Protein AF-0000000074148536 (afdb_homodimer)

Foldseek 3Di:
DQDADPVLLVVLLVQLVVLLVLLLVLLPDDLVVCVVDVVSLVSNLVSLLSNLVSLQVLLQRSCVRRVFDHAPDSLSSLVSCVVVPLDDPVLSVVSSVSVVVNCCSVPPPDPDDSSVSSVCSNPPSVSSVVSSVSSCVSVVD/DQDADPVLLVVLLVQLVVLLVLLLVLLPDDPVVCVVDVVSLVSNLVSLLSNLVSLQVLLQRSCVRRVFDHAPDSLSSLVSCVVVPLDDPVLSVLSSVSVVVNCPSVPPPDPDDSSVSSVCSNPPSVSSVVSSVSSCVSVVD

Secondary structure (DSSP, 8-state):
-----HHHHHHHHHHHHHHHHHHHHHHTS-HHHHHH-HHHHHHHHHHHHHHHHHHHHHHHHHHHHTTPPPPSSHHHHHHHHHHTTSS-HHHHHHHHHHHHHHHHHHSTTS---HHHHHHHHHHHHHHHHHHHHHHHHHHT-/-----HHHHHHHHHHHHHHHHHHHHHHTS-HHHHHH-HHHHHHHHHHHHHHHHHHHHHHHHHHHHTTPPPPSSHHHHHHHHHHTTSS-HHHHHHHHHHHHHHHHHHSTTS---HHHHHHHHHHHHHHHHHHHHHHHHHHT-

Radius of gyration: 19.47 Å; Cα contacts (8 Å, |Δi|>4): 324; chains: 2; bounding box: 46×58×39 Å

Solvent-accessible surface area (backbone atoms only — not comparable to full-atom values): 15059 Å² total; per-residue (Å²): 130,79,40,67,60,64,69,62,46,51,51,33,48,50,49,22,48,51,22,47,51,52,41,51,58,54,45,71,46,53,66,69,63,39,72,72,30,64,36,50,48,30,22,44,54,34,27,50,40,37,27,53,48,29,51,49,51,50,49,45,46,39,36,62,56,59,72,46,77,80,56,87,47,77,55,36,41,49,46,53,39,32,75,70,66,74,38,55,70,70,58,38,54,52,50,40,49,50,48,52,48,40,47,39,74,62,40,64,92,41,83,75,51,66,69,56,50,48,51,45,42,62,64,42,50,62,55,54,52,50,46,53,51,49,51,32,57,68,64,67,102,131,81,40,68,60,64,68,62,46,51,51,33,48,48,51,22,49,52,22,46,50,51,40,51,59,55,43,71,47,54,68,69,63,39,73,71,31,66,33,52,47,31,22,44,54,33,27,50,40,36,26,52,48,27,50,51,52,48,49,44,47,39,34,63,55,57,71,46,76,81,57,87,46,76,56,37,40,50,46,53,38,33,78,71,66,74,39,54,70,70,59,40,54,52,50,39,51,49,48,53,49,41,47,41,73,60,40,61,91,44,81,76,51,66,68,58,50,50,52,44,44,62,66,42,49,62,55,55,53,50,46,54,51,48,51,34,57,69,65,68,103

Sequence (282 aa):
MLQFNREKISKLLYEMRRAVSRLDSLSNVEKEEFLKDPDKVDSAKYNFIIAIESAIDICNHIISQNGLRPPKDYSDTFRVLFENGFLEKEFFENLVNMVKFRNRLVHIYWEIDNEFLYSILKNNVKDLKALINKIIEILELMLQFNREKISKLLYEMRRAVSRLDSLSNVEKEEFLKDPDKVDSAKYNFIIAIESAIDICNHIISQNGLRPPKDYSDTFRVLFENGFLEKEFFENLVNMVKFRNRLVHIYWEIDNEFLYSILKNNVKDLKALINKIIEILEL

Nearest PDB structures (foldseek):
  7aer-assembly1_B  TM=9.262E-01  e=4.389E-07  Shewanella oneidensis MR-1
  7bxo-assembly1_F  TM=8.863E-01  e=1.432E-06  Shewanella oneidensis MR-1
  7ae9-assembly2_D  TM=8.919E-01  e=8.976E-05  Aphanizomenon flos-aquae 2012/KM1/D3
  7ae8-assembly2_D  TM=8.716E-01  e=7.743E-05  Aphanizomenon flos-aquae 2012/KM1/D3
  7ae2-assembly1_A-2  TM=8.835E-01  e=1.041E-04  Aphanizomenon flos-aquae 2012/KM1/D3

pLDDT: mean 93.29, std 6.71, range [56.69, 98.38]

Structure (mmCIF, N/CA/C/O backbone):
data_AF-0000000074148536-model_v1
#
loop_
_entity.id
_entity.type
_entity.pdbx_description
1 polymer 'DUF86 domain-containing protein'
#
loop_
_atom_site.group_PDB
_atom_site.id
_atom_site.type_symbol
_atom_site.label_atom_id
_atom_site.label_alt_id
_atom_site.label_comp_id
_atom_site.label_asym_id
_atom_site.label_entity_id
_atom_site.label_seq_id
_atom_site.pdbx_PDB_ins_code
_atom_site.Cartn_x
_atom_site.Cartn_y
_atom_site.Cartn_z
_atom_site.occupancy
_atom_site.B_iso_or_equiv
_atom_site.auth_seq_id
_atom_site.auth_comp_id
_atom_site.auth_asym_id
_atom_site.auth_atom_id
_atom_site.pdbx_PDB_model_num
ATOM 1 N N . MET A 1 1 ? 10.555 31.234 0.202 1 76.94 1 MET A N 1
ATOM 2 C CA . MET A 1 1 ? 9.383 30.406 -0.046 1 76.94 1 MET A CA 1
ATOM 3 C C . MET A 1 1 ? 9.781 29.047 -0.608 1 76.94 1 MET A C 1
ATOM 5 O O . MET A 1 1 ? 10.672 28.953 -1.459 1 76.94 1 MET A O 1
ATOM 9 N N . LEU A 1 2 ? 9.164 27.953 0.013 1 86 2 LEU A N 1
ATOM 10 C CA . LEU A 1 2 ? 9.555 26.625 -0.441 1 86 2 LEU A CA 1
ATOM 11 C C . LEU A 1 2 ? 9.164 26.406 -1.899 1 86 2 LEU A C 1
ATOM 13 O O . LEU A 1 2 ? 8.117 26.875 -2.342 1 86 2 LEU A O 1
ATOM 17 N N . GLN A 1 3 ? 10.07 25.875 -2.58 1 91.69 3 GLN A N 1
ATOM 18 C CA . GLN A 1 3 ? 9.812 25.562 -3.98 1 91.69 3 GLN A CA 1
ATOM 19 C C . GLN A 1 3 ? 9.125 24.203 -4.117 1 91.69 3 GLN A C 1
ATOM 21 O O . GLN A 1 3 ? 9.453 23.25 -3.393 1 91.69 3 GLN A O 1
ATOM 26 N N . PHE A 1 4 ? 8.094 24.219 -5.004 1 93.75 4 PHE A N 1
ATOM 27 C CA . PHE A 1 4 ? 7.426 22.953 -5.297 1 93.75 4 PHE A CA 1
ATOM 28 C C . PHE A 1 4 ? 6.637 23.047 -6.594 1 93.75 4 PHE A C 1
ATOM 30 O O . PHE A 1 4 ? 6.328 24.141 -7.059 1 93.75 4 PHE A O 1
ATOM 37 N N . ASN A 1 5 ? 6.438 21.969 -7.184 1 94.94 5 ASN A N 1
ATOM 38 C CA . ASN A 1 5 ? 5.547 21.875 -8.336 1 94.94 5 ASN A CA 1
ATOM 39 C C . ASN A 1 5 ? 4.082 21.906 -7.914 1 94.94 5 ASN A C 1
ATOM 41 O O . ASN A 1 5 ? 3.584 20.969 -7.301 1 94.94 5 ASN A O 1
ATOM 45 N N . ARG A 1 6 ? 3.41 22.922 -8.227 1 93.5 6 ARG A N 1
ATOM 46 C CA . ARG A 1 6 ? 2.055 23.156 -7.746 1 93.5 6 ARG A CA 1
ATOM 47 C C . ARG A 1 6 ? 1.104 22.062 -8.203 1 93.5 6 ARG A C 1
ATOM 49 O O . ARG A 1 6 ? 0.235 21.625 -7.449 1 93.5 6 ARG A O 1
ATOM 56 N N . GLU A 1 7 ? 1.241 21.672 -9.406 1 92.06 7 GLU A N 1
ATOM 57 C CA . GLU A 1 7 ? 0.368 20.641 -9.945 1 92.06 7 GLU A CA 1
ATOM 58 C C . GLU A 1 7 ? 0.563 19.312 -9.211 1 92.06 7 GLU A C 1
ATOM 60 O O . GLU A 1 7 ? -0.411 18.656 -8.859 1 92.06 7 GLU A O 1
ATOM 65 N N . LYS A 1 8 ? 1.765 18.938 -9.016 1 91.81 8 LYS A N 1
ATOM 66 C CA . LYS A 1 8 ? 2.08 17.703 -8.32 1 91.81 8 LYS A CA 1
ATOM 67 C C . LYS A 1 8 ? 1.559 17.719 -6.883 1 91.81 8 LYS A C 1
ATOM 69 O O . LYS A 1 8 ? 0.906 16.781 -6.438 1 91.81 8 LYS A O 1
ATOM 74 N N . ILE A 1 9 ? 1.787 18.828 -6.242 1 93.44 9 ILE A N 1
ATOM 75 C CA . ILE A 1 9 ? 1.371 18.953 -4.852 1 93.44 9 ILE A CA 1
ATOM 76 C C . ILE A 1 9 ? -0.153 18.938 -4.766 1 93.44 9 ILE A C 1
ATOM 78 O O . ILE A 1 9 ? -0.721 18.312 -3.865 1 93.44 9 ILE A O 1
ATOM 82 N N . SER A 1 10 ? -0.781 19.641 -5.637 1 92.62 10 SER A N 1
ATOM 83 C CA . SER A 1 10 ? -2.24 19.688 -5.633 1 92.62 10 SER A CA 1
ATOM 84 C C . SER A 1 10 ? -2.84 18.297 -5.781 1 92.62 10 SER A C 1
ATOM 86 O O . SER A 1 10 ? -3.805 17.953 -5.094 1 92.62 10 SER A O 1
ATOM 88 N N . LYS A 1 11 ? -2.264 17.562 -6.637 1 91.5 11 LYS A N 1
ATOM 89 C CA . LYS A 1 11 ? -2.752 16.203 -6.859 1 91.5 11 LYS A CA 1
ATOM 90 C C . LYS A 1 11 ? -2.555 15.344 -5.617 1 91.5 11 LYS A C 1
ATOM 92 O O . LYS A 1 11 ? -3.465 14.617 -5.207 1 91.5 11 LYS A O 1
ATOM 97 N N . LEU A 1 12 ? -1.381 15.461 -5.051 1 93 12 LEU A N 1
ATOM 98 C CA . LEU A 1 12 ? -1.076 14.672 -3.863 1 93 12 LEU A CA 1
ATOM 99 C C . LEU A 1 12 ? -1.957 15.094 -2.691 1 93 12 LEU A C 1
ATOM 101 O O . LEU A 1 12 ? -2.439 14.242 -1.938 1 93 12 LEU A O 1
ATOM 105 N N . LEU A 1 13 ? -2.184 16.344 -2.59 1 93.69 13 LEU A N 1
ATOM 106 C CA . LEU A 1 13 ? -3.039 16.859 -1.521 1 93.69 13 LEU A CA 1
ATOM 107 C C . LEU A 1 13 ? -4.48 16.391 -1.714 1 93.69 13 LEU A C 1
ATOM 109 O O . LEU A 1 13 ? -5.168 16.078 -0.741 1 93.69 13 LEU A O 1
ATOM 113 N N . TYR A 1 14 ? -4.887 16.438 -2.918 1 92.62 14 TYR A N 1
ATOM 114 C CA . TYR A 1 14 ? -6.238 15.977 -3.217 1 92.62 14 TYR A CA 1
ATOM 115 C C . TYR A 1 14 ? -6.414 14.523 -2.791 1 92.62 14 TYR A C 1
ATOM 117 O O . TYR A 1 14 ? -7.395 14.18 -2.123 1 92.62 14 TYR A O 1
ATOM 125 N N . GLU A 1 15 ? -5.504 13.68 -3.152 1 92.88 15 GLU A N 1
ATOM 126 C CA . GLU A 1 15 ? -5.566 12.266 -2.793 1 92.88 15 GLU A CA 1
ATOM 127 C C . GLU A 1 15 ? -5.539 12.086 -1.278 1 92.88 15 GLU A C 1
ATOM 129 O O . GLU A 1 15 ? -6.266 11.25 -0.736 1 92.88 15 GLU A O 1
ATOM 134 N N . MET A 1 16 ? -4.715 12.82 -0.655 1 94.62 16 MET A N 1
ATOM 135 C CA . MET A 1 16 ? -4.605 12.734 0.799 1 94.62 16 MET A CA 1
ATOM 136 C C . MET A 1 16 ? -5.922 13.125 1.464 1 94.62 16 MET A C 1
ATOM 138 O O . MET A 1 16 ? -6.406 12.414 2.352 1 94.62 16 MET A O 1
ATOM 142 N N . ARG A 1 17 ? -6.461 14.195 0.97 1 94.69 17 ARG A N 1
ATOM 143 C CA . ARG A 1 17 ? -7.715 14.68 1.538 1 94.69 17 ARG A CA 1
ATOM 144 C C . ARG A 1 17 ? -8.844 13.68 1.319 1 94.69 17 ARG A C 1
ATOM 146 O O . ARG A 1 17 ? -9.664 13.453 2.211 1 94.69 17 ARG A O 1
ATOM 153 N N . ARG A 1 18 ? -8.859 13.18 0.159 1 94 18 ARG A N 1
ATOM 154 C CA . ARG A 1 18 ? -9.875 12.18 -0.144 1 94 18 ARG A CA 1
ATOM 155 C C . ARG A 1 18 ? -9.766 10.984 0.803 1 94 18 ARG A C 1
ATOM 157 O O . ARG A 1 18 ? -10.773 10.523 1.348 1 94 18 ARG A O 1
ATOM 164 N N . ALA A 1 19 ? -8.57 10.477 0.987 1 95.81 19 ALA A N 1
ATOM 165 C CA . ALA A 1 19 ? -8.336 9.344 1.877 1 95.81 19 ALA A CA 1
ATOM 166 C C . ALA A 1 19 ? -8.742 9.68 3.311 1 95.81 19 ALA A C 1
ATOM 168 O O . ALA A 1 19 ? -9.414 8.891 3.977 1 95.81 19 ALA A O 1
ATOM 169 N N . VAL A 1 20 ? -8.359 10.828 3.742 1 97.12 20 VAL A N 1
ATOM 170 C CA . VAL A 1 20 ? -8.656 11.25 5.109 1 97.12 20 VAL A CA 1
ATOM 171 C C . VAL A 1 20 ? -10.164 11.414 5.285 1 97.12 20 VAL A C 1
ATOM 173 O O . VAL A 1 20 ? -10.711 11.062 6.328 1 97.12 20 VAL A O 1
ATOM 176 N N . SER A 1 21 ? -10.766 11.977 4.281 1 97.12 21 SER A N 1
ATOM 177 C CA . SER A 1 21 ? -12.219 12.141 4.336 1 97.12 21 SER A CA 1
ATOM 178 C C . SER A 1 21 ? -12.914 10.789 4.477 1 97.12 21 SER A C 1
ATOM 180 O O . SER A 1 21 ? -13.867 10.656 5.25 1 97.12 21 SER A O 1
ATOM 182 N N . ARG A 1 22 ? -12.461 9.844 3.74 1 96.88 22 ARG A N 1
ATOM 183 C CA . ARG A 1 22 ? -13.023 8.508 3.852 1 96.88 22 ARG A CA 1
ATOM 184 C C . ARG A 1 22 ? -12.805 7.934 5.246 1 96.88 22 ARG A C 1
ATOM 186 O O . ARG A 1 22 ? -13.711 7.344 5.832 1 96.88 22 ARG A O 1
ATOM 193 N N . LEU A 1 23 ? -11.633 8.07 5.738 1 98.31 23 LEU A N 1
ATOM 194 C CA . LEU A 1 23 ? -11.32 7.594 7.082 1 98.31 23 LEU A CA 1
ATOM 195 C C . LEU A 1 23 ? -12.211 8.266 8.117 1 98.31 23 LEU A C 1
ATOM 197 O O . LEU A 1 23 ? -12.68 7.613 9.055 1 98.31 23 LEU A O 1
ATOM 201 N N . ASP A 1 24 ? -12.367 9.539 7.898 1 97.75 24 ASP A N 1
ATOM 202 C CA . ASP A 1 24 ? -13.242 10.289 8.797 1 97.75 24 ASP A CA 1
ATOM 203 C C . ASP A 1 24 ? -14.656 9.719 8.789 1 97.75 24 ASP A C 1
ATOM 205 O O . ASP A 1 24 ? -15.266 9.539 9.844 1 97.75 24 ASP A O 1
ATOM 209 N N . SER A 1 25 ? -15.156 9.43 7.648 1 97.75 25 SER A N 1
ATOM 210 C CA . SER A 1 25 ? -16.484 8.82 7.516 1 97.75 25 SER A CA 1
ATOM 211 C C . SER A 1 25 ? -16.547 7.473 8.227 1 97.75 25 SER A C 1
ATOM 213 O O . SER A 1 25 ? -17.516 7.184 8.93 1 97.75 25 SER A O 1
ATOM 215 N N . LEU A 1 26 ? -15.555 6.703 8.055 1 98.06 26 LEU A N 1
ATOM 216 C CA . LEU A 1 26 ? -15.516 5.375 8.656 1 98.06 26 LEU A CA 1
ATOM 217 C C . LEU A 1 26 ? -15.406 5.465 10.172 1 98.06 26 LEU A C 1
ATOM 219 O O . LEU A 1 26 ? -15.898 4.586 10.883 1 98.06 26 LEU A O 1
ATOM 223 N N . SER A 1 27 ? -14.711 6.492 10.633 1 97.44 27 SER A N 1
ATOM 224 C CA . SER A 1 27 ? -14.531 6.66 12.07 1 97.44 27 SER A CA 1
ATOM 225 C C . SER A 1 27 ? -15.867 6.906 12.766 1 97.44 27 SER A C 1
ATOM 227 O O . SER A 1 27 ? -15.969 6.77 13.984 1 97.44 27 SER A O 1
ATOM 229 N N . ASN A 1 28 ? -16.875 7.273 12.039 1 96.94 28 ASN A N 1
ATOM 230 C CA . ASN A 1 28 ? -18.188 7.543 12.594 1 96.94 28 ASN A CA 1
ATOM 231 C C . ASN A 1 28 ? -19.062 6.289 12.609 1 96.94 28 ASN A C 1
ATOM 233 O O . ASN A 1 28 ? -20.172 6.309 13.125 1 96.94 28 ASN A O 1
ATOM 237 N N . VAL A 1 29 ? -18.562 5.23 12.078 1 97.19 29 VAL A N 1
ATOM 238 C CA . VAL A 1 29 ? -19.266 3.955 12.094 1 97.19 29 VAL A CA 1
ATOM 239 C C . VAL A 1 29 ? -19.094 3.283 13.453 1 97.19 29 VAL A C 1
ATOM 241 O O . VAL A 1 29 ? -17.984 3.297 14.016 1 97.19 29 VAL A O 1
ATOM 244 N N . GLU A 1 30 ? -20.125 2.729 13.969 1 97.56 30 GLU A N 1
ATOM 245 C CA . GLU A 1 30 ? -20.062 2.035 15.25 1 97.56 30 GLU A CA 1
ATOM 246 C C . GLU A 1 30 ? -19.094 0.852 15.188 1 97.56 30 GLU A C 1
ATOM 248 O O . GLU A 1 30 ? -19.016 0.165 14.172 1 97.56 30 GLU A O 1
ATOM 253 N N . LYS A 1 31 ? -18.484 0.622 16.328 1 97.19 31 LYS A N 1
ATOM 254 C CA . LYS A 1 31 ? -17.422 -0.374 16.391 1 97.19 31 LYS A CA 1
ATOM 255 C C . LYS A 1 31 ? -17.906 -1.729 15.883 1 97.19 31 LYS A C 1
ATOM 257 O O . LYS A 1 31 ? -17.266 -2.34 15.031 1 97.19 31 LYS A O 1
ATOM 262 N N . GLU A 1 32 ? -18.969 -2.205 16.359 1 97.5 32 GLU A N 1
ATOM 263 C CA . GLU A 1 32 ? -19.484 -3.525 16.016 1 97.5 32 GLU A CA 1
ATOM 264 C C . GLU A 1 32 ? -19.766 -3.625 14.516 1 97.5 32 GLU A C 1
ATOM 266 O O . GLU A 1 32 ? -19.453 -4.637 13.883 1 97.5 32 GLU A O 1
ATOM 271 N N . GLU A 1 33 ? -20.375 -2.588 14.008 1 97.5 33 GLU A N 1
ATOM 272 C CA . GLU A 1 33 ? -20.672 -2.547 12.586 1 97.5 33 GLU A CA 1
ATOM 273 C C . GLU A 1 33 ? -19.391 -2.543 11.75 1 97.5 33 GLU A C 1
ATOM 275 O O . GLU A 1 33 ? -19.312 -3.227 10.727 1 97.5 33 GLU A O 1
ATOM 280 N N . PHE A 1 34 ? -18.469 -1.805 12.203 1 97.88 34 PHE A N 1
ATOM 281 C CA . PHE A 1 34 ? -17.188 -1.717 11.516 1 97.88 34 PHE A CA 1
ATOM 282 C C . PHE A 1 34 ? -16.484 -3.07 11.508 1 97.88 34 PHE A C 1
ATOM 284 O O . PHE A 1 34 ? -16.062 -3.549 10.453 1 97.88 34 PHE A O 1
ATOM 291 N N . LEU A 1 35 ? -16.438 -3.73 12.594 1 96.94 35 LEU A N 1
ATOM 292 C CA . LEU A 1 35 ? -15.68 -4.969 12.75 1 96.94 35 LEU A CA 1
ATOM 293 C C . LEU A 1 35 ? -16.359 -6.117 12.016 1 96.94 35 LEU A C 1
ATOM 295 O O . LEU 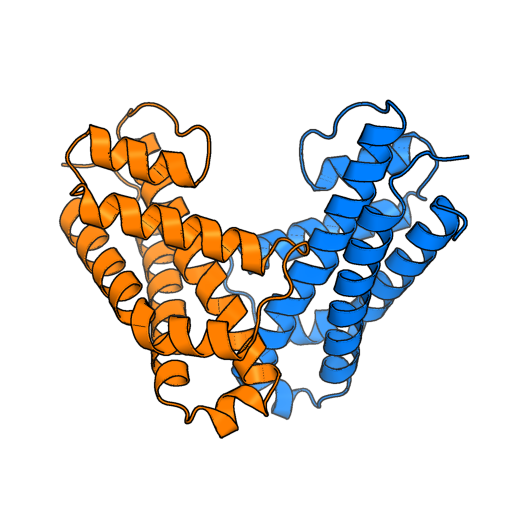A 1 35 ? -15.695 -7.074 11.602 1 96.94 35 LEU A O 1
ATOM 299 N N . LYS A 1 36 ? -17.609 -6.031 11.781 1 96.69 36 LYS A N 1
ATOM 300 C CA . LYS A 1 36 ? -18.375 -7.102 11.156 1 96.69 36 LYS A CA 1
ATOM 301 C C . LYS A 1 36 ? -18.297 -7.016 9.633 1 96.69 36 LYS A C 1
ATOM 303 O O . LYS A 1 36 ? -18.688 -7.953 8.93 1 96.69 36 LYS A O 1
ATOM 308 N N . ASP A 1 37 ? -17.859 -5.945 9.141 1 96.88 37 ASP A N 1
ATOM 309 C CA . ASP A 1 37 ? -17.797 -5.727 7.699 1 96.88 37 ASP A CA 1
ATOM 310 C C . ASP A 1 37 ? -16.359 -5.68 7.211 1 96.88 37 ASP A C 1
ATOM 312 O O . ASP A 1 37 ? -15.703 -4.633 7.285 1 96.88 37 ASP A O 1
ATOM 316 N N . PRO A 1 38 ? -15.938 -6.723 6.66 1 96.19 38 PRO A N 1
ATOM 317 C CA . PRO A 1 38 ? -14.539 -6.777 6.238 1 96.19 38 PRO A CA 1
ATOM 318 C C . PRO A 1 38 ? -14.188 -5.715 5.199 1 96.19 38 PRO A C 1
ATOM 320 O O . PRO A 1 38 ? -13.039 -5.285 5.113 1 96.19 38 PRO A O 1
ATOM 323 N N . ASP A 1 39 ? -15.195 -5.316 4.473 1 97.38 39 ASP A N 1
ATOM 324 C CA . ASP A 1 39 ? -14.93 -4.293 3.461 1 97.38 39 ASP A CA 1
ATOM 325 C C . ASP A 1 39 ? -14.648 -2.941 4.109 1 97.38 39 ASP A C 1
ATOM 327 O O . ASP A 1 39 ? -13.812 -2.178 3.627 1 97.38 39 ASP A O 1
ATOM 331 N N . LYS A 1 40 ? -15.352 -2.594 5.172 1 98 40 LYS A N 1
ATOM 332 C CA . LYS A 1 40 ? -15.07 -1.356 5.891 1 98 40 LYS A CA 1
ATOM 333 C C . LYS A 1 40 ? -13.68 -1.395 6.52 1 98 40 LYS A C 1
ATOM 335 O O . LYS A 1 40 ? -12.953 -0.396 6.5 1 98 40 LYS A O 1
ATOM 340 N N . VAL A 1 41 ? -13.32 -2.568 7.023 1 97.06 41 VAL A N 1
ATOM 341 C CA . VAL A 1 41 ? -12.008 -2.742 7.637 1 97.06 41 VAL A CA 1
ATOM 342 C C . VAL A 1 41 ? -10.922 -2.551 6.586 1 97.06 41 VAL A C 1
ATOM 344 O O . VAL A 1 41 ? -9.992 -1.763 6.785 1 97.06 41 VAL A O 1
ATOM 347 N N . ASP A 1 42 ? -11.078 -3.215 5.488 1 96.69 42 ASP A N 1
ATOM 348 C CA . ASP A 1 42 ? -10.109 -3.096 4.402 1 96.69 42 ASP A CA 1
ATOM 349 C C . ASP A 1 42 ? -10.055 -1.665 3.871 1 96.69 42 ASP A C 1
ATOM 351 O O . ASP A 1 42 ? -8.992 -1.174 3.502 1 96.69 42 ASP A O 1
ATOM 355 N N . SER A 1 43 ? -11.203 -1.066 3.791 1 97.62 43 SER A N 1
ATOM 356 C CA . SER A 1 43 ? -11.273 0.318 3.334 1 97.62 43 SER A CA 1
ATOM 357 C C . SER A 1 43 ? -10.469 1.242 4.238 1 97.62 43 SER A C 1
ATOM 359 O O . SER A 1 43 ? -9.742 2.113 3.752 1 97.62 43 SER A O 1
ATOM 361 N N . ALA A 1 44 ? -10.633 1.055 5.488 1 97.88 44 ALA A N 1
ATOM 362 C CA . ALA A 1 44 ? -9.852 1.851 6.434 1 97.88 44 ALA A CA 1
ATOM 363 C C . ALA A 1 44 ? -8.352 1.629 6.23 1 97.88 44 ALA A C 1
ATOM 365 O O . ALA A 1 44 ? -7.578 2.588 6.16 1 97.88 44 ALA A O 1
ATOM 366 N N . LYS A 1 45 ? -7.988 0.383 6.121 1 96.5 45 LYS A N 1
ATOM 367 C CA . LYS A 1 45 ? -6.582 0.054 5.922 1 96.5 45 LYS A CA 1
ATOM 368 C C . LYS A 1 45 ? -6.035 0.718 4.66 1 96.5 45 LYS A C 1
ATOM 370 O O . LYS A 1 45 ? -4.969 1.335 4.688 1 96.5 45 LYS A O 1
ATOM 375 N N . TYR A 1 46 ? -6.73 0.666 3.611 1 96.25 46 TYR A N 1
ATOM 376 C CA . TYR A 1 46 ? -6.32 1.236 2.336 1 96.25 46 TYR A CA 1
ATOM 377 C C . TYR A 1 46 ? -6.145 2.746 2.445 1 96.25 46 TYR A C 1
ATOM 379 O O . TYR A 1 46 ? -5.129 3.293 2.004 1 96.25 46 TYR A O 1
ATOM 387 N N . ASN A 1 47 ? -7.109 3.35 2.99 1 96.25 47 ASN A N 1
ATOM 388 C CA . ASN A 1 47 ? -7.086 4.809 3.021 1 96.25 47 ASN A CA 1
ATOM 389 C C . ASN A 1 47 ? -6.039 5.332 3.996 1 96.25 47 ASN A C 1
ATOM 391 O O . ASN A 1 47 ? -5.477 6.41 3.789 1 96.25 47 ASN A O 1
ATOM 395 N N . PHE A 1 48 ? -5.766 4.535 5.07 1 96.25 48 PHE A N 1
ATOM 396 C CA . PHE A 1 48 ? -4.617 4.887 5.895 1 96.25 48 PHE A CA 1
ATOM 397 C C . PHE A 1 48 ? -3.332 4.852 5.074 1 96.25 48 PHE A C 1
ATOM 399 O O . PHE A 1 48 ? -2.514 5.77 5.152 1 96.25 48 PHE A O 1
ATOM 406 N N . ILE A 1 49 ? -3.164 3.85 4.316 1 95.62 49 ILE A N 1
ATOM 407 C CA . ILE A 1 49 ? -1.977 3.707 3.48 1 95.62 49 ILE A CA 1
ATOM 408 C C . ILE A 1 49 ? -1.863 4.902 2.537 1 95.62 49 ILE A C 1
ATOM 410 O O . ILE A 1 49 ? -0.82 5.555 2.477 1 95.62 49 ILE A O 1
ATOM 414 N N . ILE A 1 50 ? -2.924 5.238 1.885 1 95 50 ILE A N 1
ATOM 415 C CA . ILE A 1 50 ? -2.926 6.285 0.871 1 95 50 ILE A CA 1
ATOM 416 C C . ILE A 1 50 ? -2.641 7.637 1.525 1 95 50 ILE A C 1
ATOM 418 O O . ILE A 1 50 ? -1.867 8.438 0.997 1 95 50 ILE A O 1
ATOM 422 N N . ALA A 1 51 ? -3.275 7.891 2.643 1 95.44 51 ALA A N 1
ATOM 423 C CA . ALA A 1 51 ? -3.074 9.164 3.334 1 95.44 51 ALA A CA 1
ATOM 424 C C . ALA A 1 51 ? -1.611 9.352 3.725 1 95.44 51 ALA A C 1
ATOM 426 O O . ALA A 1 51 ? -1.021 10.398 3.457 1 95.44 51 ALA A O 1
ATOM 427 N N . ILE A 1 52 ? -1.075 8.312 4.297 1 95.12 52 ILE A N 1
ATOM 428 C CA . ILE A 1 52 ? 0.292 8.406 4.797 1 95.12 52 ILE A CA 1
ATOM 429 C C . ILE A 1 52 ? 1.27 8.453 3.627 1 95.12 52 ILE A C 1
ATOM 431 O O . ILE A 1 52 ? 2.225 9.234 3.637 1 95.12 52 ILE A O 1
ATOM 435 N N . GLU A 1 53 ? 1.046 7.668 2.65 1 94.12 53 GLU A N 1
ATOM 436 C CA . GLU A 1 53 ? 1.879 7.676 1.451 1 94.12 53 GLU A CA 1
ATOM 437 C C . GLU A 1 53 ? 1.866 9.047 0.782 1 94.12 53 GLU A C 1
ATOM 439 O O . GLU A 1 53 ? 2.914 9.555 0.371 1 94.12 53 GLU A O 1
ATOM 444 N N . SER A 1 54 ? 0.721 9.602 0.653 1 94.06 54 SER A N 1
ATOM 445 C CA . SER A 1 54 ? 0.593 10.922 0.044 1 94.06 54 SER A CA 1
ATOM 446 C C . SER A 1 54 ? 1.386 11.961 0.821 1 94.06 54 SER A C 1
ATOM 448 O O . SER A 1 54 ? 2.072 12.797 0.227 1 94.06 54 SER A O 1
ATOM 450 N N . ALA A 1 55 ? 1.29 11.898 2.115 1 93.88 55 ALA A N 1
ATOM 451 C CA . ALA A 1 55 ? 2.039 12.82 2.967 1 93.88 55 ALA A CA 1
ATOM 452 C C . ALA A 1 55 ? 3.543 12.664 2.75 1 93.88 55 ALA A C 1
ATOM 454 O O . ALA A 1 55 ? 4.262 13.656 2.609 1 93.88 55 ALA A O 1
ATOM 455 N N . ILE A 1 56 ? 3.963 11.469 2.713 1 94.69 56 ILE A N 1
ATOM 456 C CA . ILE A 1 56 ? 5.379 11.18 2.508 1 94.69 56 ILE A CA 1
ATOM 457 C C . ILE A 1 56 ? 5.828 11.727 1.157 1 94.69 56 ILE A C 1
ATOM 459 O O . ILE A 1 56 ? 6.875 12.375 1.061 1 94.69 56 ILE A O 1
ATOM 463 N N . ASP A 1 57 ? 5.062 11.523 0.133 1 93.88 57 ASP A N 1
ATOM 464 C CA . ASP A 1 57 ? 5.402 11.977 -1.213 1 93.88 57 ASP A CA 1
ATOM 465 C C . ASP A 1 57 ? 5.465 13.5 -1.283 1 93.88 57 ASP A C 1
ATOM 467 O O . ASP A 1 57 ? 6.352 14.062 -1.933 1 93.88 57 ASP A O 1
ATOM 471 N N . ILE A 1 58 ? 4.5 14.094 -0.646 1 94.5 58 ILE A N 1
ATOM 472 C CA . ILE A 1 58 ? 4.484 15.555 -0.599 1 94.5 58 ILE A CA 1
ATOM 473 C C . ILE A 1 58 ? 5.758 16.062 0.068 1 94.5 58 ILE A C 1
ATOM 475 O O . ILE A 1 58 ? 6.445 16.938 -0.474 1 94.5 58 ILE A O 1
ATOM 479 N N . CYS A 1 59 ? 6.078 15.484 1.162 1 94.94 59 CYS A N 1
ATOM 480 C CA . CYS A 1 59 ? 7.246 15.914 1.926 1 94.94 59 CYS A CA 1
ATOM 481 C C . CYS A 1 59 ? 8.531 15.633 1.163 1 94.94 59 CYS A C 1
ATOM 483 O O . CYS A 1 59 ? 9.445 16.469 1.146 1 94.94 59 CYS A O 1
ATOM 485 N N . ASN A 1 60 ? 8.57 14.523 0.535 1 95.75 60 ASN A N 1
ATOM 486 C CA . ASN A 1 60 ? 9.727 14.195 -0.297 1 95.75 60 ASN A CA 1
ATOM 487 C C . ASN A 1 60 ? 9.906 15.203 -1.429 1 95.75 60 ASN A C 1
ATOM 489 O O . ASN A 1 60 ? 11.031 15.586 -1.755 1 95.75 60 ASN A O 1
ATOM 493 N N . HIS A 1 61 ? 8.828 15.523 -2.021 1 95.38 61 HIS A N 1
ATOM 494 C CA . HIS A 1 61 ? 8.867 16.5 -3.098 1 95.38 61 HIS A CA 1
ATOM 495 C C . HIS A 1 61 ? 9.406 17.844 -2.604 1 95.38 61 HIS A C 1
ATOM 497 O O . HIS A 1 61 ? 10.25 18.469 -3.26 1 95.38 61 HIS A O 1
ATOM 503 N N . ILE A 1 62 ? 8.938 18.219 -1.446 1 94.94 62 ILE A N 1
ATOM 504 C CA . ILE A 1 62 ? 9.383 19.469 -0.838 1 94.94 62 ILE A CA 1
ATOM 505 C C . ILE A 1 62 ? 10.891 19.406 -0.568 1 94.94 62 ILE A C 1
ATOM 507 O O . ILE A 1 62 ? 11.625 20.328 -0.891 1 94.94 62 ILE A O 1
ATOM 511 N N . ILE A 1 63 ? 11.312 18.328 -0.023 1 96.56 63 ILE A N 1
ATOM 512 C CA . ILE A 1 63 ? 12.711 18.125 0.313 1 96.56 63 ILE A CA 1
ATOM 513 C C . ILE A 1 63 ? 13.562 18.219 -0.95 1 96.56 63 ILE A C 1
ATOM 515 O O . ILE A 1 63 ? 14.555 18.953 -0.986 1 96.56 63 ILE A O 1
ATOM 519 N N . SER A 1 64 ? 13.133 17.516 -1.931 1 96.62 64 SER A N 1
ATOM 520 C CA . SER A 1 64 ? 13.867 17.453 -3.191 1 96.62 64 SER A CA 1
ATOM 521 C C . SER A 1 64 ? 13.922 18.812 -3.867 1 96.62 64 SER A C 1
ATOM 523 O O . SER A 1 64 ? 14.992 19.25 -4.309 1 96.62 64 SER A O 1
ATOM 525 N N . GLN A 1 65 ? 12.852 19.516 -3.873 1 96.31 65 GLN A N 1
ATOM 526 C CA . GLN A 1 65 ? 12.734 20.781 -4.59 1 96.31 65 GLN A CA 1
ATOM 527 C C . GLN A 1 65 ? 13.492 21.891 -3.869 1 96.31 65 GLN A C 1
ATOM 529 O O . GLN A 1 65 ? 13.773 22.938 -4.453 1 96.31 65 GLN A O 1
ATOM 534 N N . ASN A 1 66 ? 13.867 21.703 -2.654 1 96.56 66 ASN A N 1
ATOM 535 C CA . ASN A 1 66 ? 14.484 22.766 -1.882 1 96.56 66 ASN A CA 1
ATOM 536 C C . ASN A 1 66 ? 15.914 22.422 -1.481 1 96.56 66 ASN A C 1
ATOM 538 O O . ASN A 1 66 ? 16.484 23.031 -0.585 1 96.56 66 ASN A O 1
ATOM 542 N N . GLY A 1 67 ? 16.422 21.375 -2.053 1 95.88 67 GLY A N 1
ATOM 543 C CA . GLY A 1 67 ? 17.828 21.031 -1.929 1 95.88 67 GLY A CA 1
ATOM 544 C C . GLY A 1 67 ? 18.203 20.547 -0.542 1 95.88 67 GLY A C 1
ATOM 545 O O . GLY A 1 67 ? 19.344 20.734 -0.097 1 95.88 67 GLY A O 1
ATOM 546 N N . LEU A 1 68 ? 17.281 20.078 0.154 1 96.38 68 LEU A N 1
ATOM 547 C CA . LEU A 1 68 ? 17.594 19.484 1.454 1 96.38 68 LEU A CA 1
ATOM 548 C C . LEU A 1 68 ? 18.219 18.109 1.293 1 96.38 68 LEU A C 1
ATOM 550 O O . LEU A 1 68 ? 18.234 17.547 0.193 1 96.38 68 LEU A O 1
ATOM 554 N N . ARG A 1 69 ? 18.797 17.594 2.387 1 96.94 69 ARG A N 1
ATOM 555 C CA . ARG A 1 69 ? 19.422 16.281 2.279 1 96.94 69 ARG A CA 1
ATOM 556 C C . ARG A 1 69 ? 18.391 15.219 1.912 1 96.94 69 ARG A C 1
ATOM 558 O O . ARG A 1 69 ? 17.25 15.25 2.395 1 96.94 69 ARG A O 1
ATOM 565 N N . PRO A 1 70 ? 18.719 14.312 1.062 1 96.75 70 PRO A N 1
ATOM 566 C CA . PRO A 1 70 ? 17.781 13.258 0.704 1 96.75 70 PRO A CA 1
ATOM 567 C C . PRO A 1 70 ? 17.453 12.336 1.876 1 96.75 70 PRO A C 1
ATOM 569 O O . PRO A 1 70 ? 18.344 11.953 2.635 1 96.75 70 PRO A O 1
ATOM 572 N N . PRO A 1 71 ? 16.141 12.07 2.043 1 97.38 71 PRO A N 1
ATOM 573 C CA . PRO A 1 71 ? 15.781 11.117 3.1 1 97.38 71 PRO A CA 1
ATOM 574 C C . PRO A 1 71 ? 16.297 9.711 2.828 1 97.38 71 PRO A C 1
ATOM 576 O O . PRO A 1 71 ? 16.406 9.305 1.669 1 97.38 71 PRO A O 1
ATOM 579 N N . LYS A 1 72 ? 16.578 9 3.871 1 95.19 72 LYS A N 1
ATOM 580 C CA . LYS A 1 72 ? 17.078 7.629 3.768 1 95.19 72 LYS A CA 1
ATOM 581 C C . LYS A 1 72 ? 15.914 6.637 3.68 1 95.19 72 LYS A C 1
ATOM 583 O O . LYS A 1 72 ? 16.062 5.539 3.146 1 95.19 72 LYS A O 1
ATOM 588 N N . ASP A 1 73 ? 14.781 6.949 4.316 1 93.75 73 ASP A N 1
ATOM 589 C CA . ASP A 1 73 ? 13.562 6.145 4.32 1 93.75 73 ASP A CA 1
ATOM 590 C C . ASP A 1 73 ? 12.336 6.996 4.637 1 93.75 73 ASP A C 1
ATOM 592 O O . ASP A 1 73 ? 12.43 8.227 4.715 1 93.75 73 ASP A O 1
ATOM 596 N N . TYR A 1 74 ? 11.305 6.367 4.785 1 91.38 74 TYR A N 1
ATOM 597 C CA . TYR A 1 74 ? 10.047 7.086 4.949 1 91.38 74 TYR A CA 1
ATOM 598 C C . TYR A 1 74 ? 10.039 7.883 6.25 1 91.38 74 TYR A C 1
ATOM 600 O O . TYR A 1 74 ? 9.602 9.031 6.273 1 91.38 74 TYR A O 1
ATOM 608 N N . SER A 1 75 ? 10.492 7.262 7.281 1 93.81 75 SER A N 1
ATOM 609 C CA . SER A 1 75 ? 10.547 7.973 8.555 1 93.81 75 SER A CA 1
ATOM 610 C C . SER A 1 75 ? 11.516 9.148 8.492 1 93.81 75 SER A C 1
ATOM 612 O O . SER A 1 75 ? 11.258 10.203 9.062 1 93.81 75 SER A O 1
ATOM 614 N N . ASP A 1 76 ? 12.594 8.992 7.77 1 96.5 76 ASP A N 1
ATOM 615 C CA . ASP A 1 76 ? 13.617 10.023 7.645 1 96.5 76 ASP A CA 1
ATOM 616 C C . ASP A 1 76 ? 13.086 11.234 6.875 1 96.5 76 ASP A C 1
ATOM 618 O O . ASP A 1 76 ? 13.594 12.344 7.023 1 96.5 76 ASP A O 1
ATOM 622 N N . THR A 1 77 ? 12.141 10.969 6.008 1 96.5 77 THR A N 1
ATOM 623 C CA . THR A 1 77 ? 11.5 12.062 5.293 1 96.5 77 THR A CA 1
ATOM 624 C C . THR A 1 77 ? 10.984 13.117 6.273 1 96.5 77 THR A C 1
ATOM 626 O O . THR A 1 77 ? 11.25 14.312 6.105 1 96.5 77 THR A O 1
ATOM 629 N N . PHE A 1 78 ? 10.383 12.695 7.297 1 95.81 78 PHE A N 1
ATOM 630 C CA . PHE A 1 78 ? 9.836 13.617 8.281 1 95.81 78 PHE A CA 1
ATOM 631 C C . PHE A 1 78 ? 10.938 14.172 9.18 1 95.81 78 PHE A C 1
ATOM 633 O O . PHE A 1 78 ? 10.859 15.32 9.625 1 95.81 78 PHE A O 1
ATOM 640 N N . ARG A 1 79 ? 11.945 13.383 9.367 1 96.75 79 ARG A N 1
ATOM 641 C CA . ARG A 1 79 ? 13.078 13.852 10.156 1 96.75 79 ARG A CA 1
ATOM 642 C C . ARG A 1 79 ? 13.758 15.039 9.477 1 96.75 79 ARG A C 1
ATOM 644 O O . ARG A 1 79 ? 14.125 16.016 10.141 1 96.75 79 ARG A O 1
ATOM 651 N N . VAL A 1 80 ? 13.961 14.953 8.195 1 97.12 80 VAL A N 1
ATOM 652 C CA . VAL A 1 80 ? 14.586 16.031 7.43 1 97.12 80 VAL A CA 1
ATOM 653 C C . VAL A 1 80 ? 13.797 17.328 7.621 1 97.12 80 VAL A C 1
ATOM 655 O O . VAL A 1 80 ? 14.383 18.391 7.844 1 97.12 80 VAL A O 1
ATOM 658 N N . LEU A 1 81 ? 12.492 17.234 7.582 1 95.69 81 LEU A N 1
ATOM 659 C CA . LEU A 1 81 ? 11.664 18.422 7.77 1 95.69 81 LEU A CA 1
ATOM 660 C C . LEU A 1 81 ? 11.781 18.938 9.195 1 95.69 81 LEU A C 1
ATOM 662 O O . LEU A 1 81 ? 11.805 20.156 9.414 1 95.69 81 LEU A O 1
ATOM 666 N N . PHE A 1 82 ? 11.836 18.016 10.109 1 96.31 82 PHE A N 1
ATOM 667 C CA . PHE A 1 82 ? 12.008 18.391 11.508 1 96.31 82 PHE A CA 1
ATOM 668 C C . PHE A 1 82 ? 13.344 19.078 11.727 1 96.31 82 PHE A C 1
ATOM 670 O O . PHE A 1 82 ? 13.406 20.141 12.344 1 96.31 82 PHE A O 1
ATOM 677 N N . GLU A 1 83 ? 14.367 18.547 11.195 1 96.88 83 GLU A N 1
ATOM 678 C CA . GLU A 1 83 ? 15.719 19.078 11.328 1 96.88 83 GLU A CA 1
ATOM 679 C C . GLU A 1 83 ? 15.82 20.484 10.734 1 96.88 83 GLU A C 1
ATOM 681 O O . GLU A 1 83 ? 16.656 21.281 11.148 1 96.88 83 GLU A O 1
ATOM 686 N N . ASN A 1 84 ? 14.992 20.828 9.805 1 96.06 84 ASN A N 1
ATOM 687 C CA . ASN A 1 84 ? 15.062 22.109 9.117 1 96.06 84 ASN A CA 1
ATOM 688 C C . ASN A 1 84 ? 14.008 23.078 9.641 1 96.06 84 ASN A C 1
ATOM 690 O O . ASN A 1 84 ? 13.75 24.109 9.016 1 96.06 84 ASN A O 1
ATOM 694 N N . GLY A 1 85 ? 13.305 22.625 10.656 1 94.06 85 GLY A N 1
ATOM 695 C CA . GLY A 1 85 ? 12.469 23.562 11.398 1 94.06 85 GLY A CA 1
ATOM 696 C C . GLY A 1 85 ? 11.039 23.609 10.883 1 94.06 85 GLY A C 1
ATOM 697 O O . GLY A 1 85 ? 10.258 24.469 11.289 1 94.06 85 GLY A O 1
ATOM 698 N N . PHE A 1 86 ? 10.695 22.688 10.023 1 93.75 86 PHE A N 1
ATOM 699 C CA . PHE A 1 86 ? 9.367 22.734 9.43 1 93.75 86 PHE A CA 1
ATOM 700 C C . PHE A 1 86 ? 8.367 21.969 10.289 1 93.75 86 PHE A C 1
ATOM 702 O O . PHE A 1 86 ? 7.152 22.109 10.125 1 93.75 86 PHE A O 1
ATOM 709 N N . LEU A 1 87 ? 8.844 21.141 11.156 1 93.31 87 LEU A N 1
ATOM 710 C CA . LEU A 1 87 ? 7.996 20.344 12.039 1 93.31 87 LEU A CA 1
ATOM 711 C C . LEU A 1 87 ? 8.453 20.469 13.484 1 93.31 87 LEU A C 1
ATOM 713 O O . LEU A 1 87 ? 9.656 20.5 13.758 1 93.31 87 LEU A O 1
ATOM 717 N N . GLU A 1 88 ? 7.492 20.469 14.383 1 93.75 88 GLU A N 1
ATOM 718 C CA . GLU A 1 88 ? 7.816 20.359 15.797 1 93.75 88 GLU A CA 1
ATOM 719 C C . GLU A 1 88 ? 8.109 18.922 16.203 1 93.75 88 GLU A C 1
ATOM 721 O O . GLU A 1 88 ? 7.648 17.984 15.539 1 93.75 88 GLU A O 1
ATOM 726 N N . LYS A 1 89 ? 8.773 18.781 17.281 1 93.81 89 LYS A N 1
ATOM 727 C CA . LYS A 1 89 ? 9.258 17.469 17.719 1 93.81 89 LYS A CA 1
ATOM 728 C C . LYS A 1 89 ? 8.102 16.484 17.906 1 93.81 89 LYS A C 1
ATOM 730 O O . LYS A 1 89 ? 8.133 15.375 17.391 1 93.81 89 LYS A O 1
ATOM 735 N N . GLU A 1 90 ? 7.125 16.906 18.625 1 92.19 90 GLU A N 1
ATOM 736 C CA . GLU A 1 90 ? 6 16.016 18.922 1 92.19 90 GLU A CA 1
ATOM 737 C C . GLU A 1 90 ? 5.281 15.602 17.641 1 92.19 90 GLU A C 1
ATOM 739 O O . GLU A 1 90 ? 4.871 14.445 17.516 1 92.19 90 GLU A O 1
ATOM 744 N N . PHE A 1 91 ? 5.133 16.547 16.766 1 91.62 91 PHE A N 1
ATOM 745 C CA . PHE A 1 91 ? 4.488 16.281 15.492 1 91.62 91 PHE A CA 1
ATOM 746 C C . PHE A 1 91 ? 5.297 15.273 14.68 1 91.62 91 PHE A C 1
ATOM 748 O O . PHE A 1 91 ? 4.746 14.312 14.133 1 91.62 91 PHE A O 1
ATOM 755 N N . PHE A 1 92 ? 6.539 15.484 14.703 1 93.44 92 PHE A N 1
ATOM 756 C CA . PHE A 1 92 ? 7.457 14.594 14.016 1 93.44 92 PHE A CA 1
ATOM 757 C C . PHE A 1 92 ? 7.34 13.172 14.555 1 93.44 92 PHE A C 1
ATOM 759 O O . PHE A 1 92 ? 7.238 12.211 13.789 1 93.44 92 PHE A O 1
ATOM 766 N N . GLU A 1 93 ? 7.32 13.016 15.805 1 94.5 93 GLU A N 1
ATOM 767 C CA . GLU A 1 93 ? 7.242 11.703 16.438 1 94.5 93 GLU A CA 1
ATOM 768 C C . GLU A 1 93 ? 5.949 10.984 16.047 1 94.5 93 GLU A C 1
ATOM 770 O O . GLU A 1 93 ? 5.949 9.773 15.82 1 94.5 93 GLU A O 1
ATOM 775 N N . ASN A 1 94 ? 4.914 11.711 16 1 92.81 94 ASN A N 1
ATOM 776 C CA . ASN A 1 94 ? 3.633 11.148 15.586 1 92.81 94 ASN A CA 1
ATOM 777 C C . ASN A 1 94 ? 3.678 10.648 14.148 1 92.81 94 ASN A C 1
ATOM 779 O O . ASN A 1 94 ? 3.107 9.602 13.828 1 92.81 94 ASN A O 1
ATOM 783 N N . LEU A 1 95 ? 4.383 11.391 13.336 1 93.56 95 LEU A N 1
ATOM 784 C CA . LEU A 1 95 ? 4.48 11.023 11.93 1 93.56 95 LEU A CA 1
ATOM 785 C C . LEU A 1 95 ? 5.301 9.742 11.758 1 93.56 95 LEU A C 1
ATOM 787 O O . LEU A 1 95 ? 4.984 8.914 10.906 1 93.56 95 LEU A O 1
ATOM 791 N N . VAL A 1 96 ? 6.277 9.625 12.578 1 94.5 96 VAL A N 1
ATOM 792 C CA . VAL A 1 96 ? 7.09 8.414 12.547 1 94.5 96 VAL A CA 1
ATOM 793 C C . VAL A 1 96 ? 6.227 7.199 12.898 1 94.5 96 VAL A C 1
ATOM 795 O O . VAL A 1 96 ? 6.336 6.148 12.266 1 94.5 96 VAL A O 1
ATOM 798 N N . ASN A 1 97 ? 5.398 7.418 13.852 1 92.94 97 ASN A N 1
ATOM 799 C CA . ASN A 1 97 ? 4.484 6.348 14.242 1 92.94 97 ASN A CA 1
ATOM 800 C C . ASN A 1 97 ? 3.504 6.016 13.117 1 92.94 97 ASN A C 1
ATOM 802 O O . ASN A 1 97 ? 3.131 4.855 12.938 1 92.94 97 ASN A O 1
ATOM 806 N N . MET A 1 98 ? 3.064 6.992 12.391 1 92.38 98 MET A N 1
ATOM 807 C CA . MET A 1 98 ? 2.168 6.773 11.266 1 92.38 98 MET A CA 1
ATOM 808 C C . MET A 1 98 ? 2.844 5.93 10.188 1 92.38 98 MET A C 1
ATOM 810 O O . MET A 1 98 ? 2.211 5.059 9.586 1 92.38 98 MET A O 1
ATOM 814 N N . VAL A 1 99 ? 4.078 6.227 10 1 93.62 99 VAL A N 1
ATOM 815 C CA . VAL A 1 99 ? 4.84 5.477 9 1 93.62 99 VAL A CA 1
ATOM 816 C C . VAL A 1 99 ? 4.961 4.016 9.43 1 93.62 99 VAL A C 1
ATOM 818 O O . VAL A 1 99 ? 4.781 3.107 8.617 1 93.62 99 VAL A O 1
ATOM 821 N N . LYS A 1 100 ? 5.25 3.822 10.711 1 91.75 100 LYS A N 1
ATOM 822 C CA . LYS A 1 100 ? 5.32 2.461 11.227 1 91.75 100 LYS A CA 1
ATOM 823 C C . LYS A 1 100 ? 3.992 1.73 11.039 1 91.75 100 LYS A C 1
ATOM 825 O O . LYS A 1 100 ? 3.971 0.549 10.688 1 91.75 100 LYS A O 1
ATOM 830 N N . PHE A 1 101 ? 2.98 2.428 11.328 1 91.31 101 PHE A N 1
ATOM 831 C CA . PHE A 1 101 ? 1.646 1.866 11.172 1 91.31 101 PHE A CA 1
ATOM 832 C C . PHE A 1 101 ? 1.391 1.478 9.719 1 91.31 101 PHE A C 1
ATOM 834 O O . PHE A 1 101 ? 0.897 0.382 9.445 1 91.31 101 PHE A O 1
ATOM 841 N N . ARG A 1 102 ? 1.627 2.314 8.812 1 92.31 102 ARG A N 1
ATOM 842 C CA . ARG A 1 102 ? 1.491 2.023 7.391 1 92.31 102 ARG A CA 1
ATOM 843 C C . ARG A 1 102 ? 2.252 0.757 7.016 1 92.31 102 ARG A C 1
ATOM 845 O O . ARG A 1 102 ? 1.734 -0.092 6.285 1 92.31 102 ARG A O 1
ATOM 852 N N . ASN A 1 103 ? 3.508 0.664 7.543 1 89.38 103 ASN A N 1
ATOM 853 C CA . ASN A 1 103 ? 4.336 -0.503 7.25 1 89.38 103 ASN A CA 1
ATOM 854 C C . ASN A 1 103 ? 3.689 -1.788 7.762 1 89.38 103 ASN A C 1
ATOM 856 O O . ASN A 1 103 ? 3.797 -2.838 7.125 1 89.38 103 ASN A O 1
ATOM 860 N N . ARG A 1 104 ? 3.055 -1.64 8.828 1 89.62 104 ARG A N 1
ATOM 861 C CA . ARG A 1 104 ? 2.361 -2.797 9.391 1 89.62 104 ARG A CA 1
ATOM 862 C C . ARG A 1 104 ? 1.173 -3.195 8.523 1 89.62 104 ARG A C 1
ATOM 864 O O . ARG A 1 104 ? 0.821 -4.375 8.445 1 89.62 104 ARG A O 1
ATOM 871 N N . LEU A 1 105 ? 0.502 -2.234 7.938 1 92.06 105 LEU A N 1
ATOM 872 C CA . LEU A 1 105 ? -0.656 -2.488 7.09 1 92.06 105 LEU A CA 1
ATOM 873 C C . LEU A 1 105 ? -0.244 -3.211 5.812 1 92.06 105 LEU A C 1
ATOM 875 O O . LEU A 1 105 ? -1.018 -3.998 5.262 1 92.06 105 LEU A O 1
ATOM 879 N N . VAL A 1 106 ? 0.905 -2.914 5.344 1 86 106 VAL A N 1
ATOM 880 C CA . VAL A 1 106 ? 1.356 -3.459 4.066 1 86 106 VAL A CA 1
ATOM 881 C C . VAL A 1 106 ? 2.152 -4.742 4.305 1 86 106 VAL A C 1
ATOM 883 O O . VAL A 1 106 ? 1.993 -5.723 3.574 1 86 106 VAL A O 1
ATOM 886 N N . HIS A 1 107 ? 2.924 -4.668 5.34 1 77.56 107 HIS A N 1
ATOM 887 C CA . HIS A 1 107 ? 3.82 -5.793 5.582 1 77.56 107 HIS A CA 1
ATOM 888 C C . HIS A 1 107 ? 3.305 -6.672 6.719 1 77.56 107 HIS A C 1
ATOM 890 O O . HIS A 1 107 ? 2.68 -6.176 7.656 1 77.56 107 HIS A O 1
ATOM 896 N N . ILE A 1 108 ? 3.137 -8.078 6.289 1 61.31 108 ILE A N 1
ATOM 897 C CA . ILE A 1 108 ? 2.443 -9.219 6.871 1 61.31 108 ILE A CA 1
ATOM 898 C C . ILE A 1 108 ? 2.941 -9.461 8.289 1 61.31 108 ILE A C 1
ATOM 900 O O . ILE A 1 108 ? 2.174 -9.867 9.164 1 61.31 108 ILE A O 1
ATOM 904 N N . TYR A 1 109 ? 4.082 -9.078 8.578 1 57.44 109 TYR A N 1
ATOM 905 C CA . TYR A 1 109 ? 4.473 -9.758 9.812 1 57.44 109 TYR A CA 1
ATOM 906 C C . TYR A 1 109 ? 3.473 -9.477 10.93 1 57.44 109 TYR A C 1
ATOM 908 O O . TYR A 1 109 ? 3.473 -10.156 11.961 1 57.44 109 TYR A O 1
ATOM 916 N N . TRP A 1 110 ? 2.594 -8.57 10.602 1 56.69 110 TRP A N 1
ATOM 917 C CA . TRP A 1 110 ? 1.847 -8.234 11.805 1 56.69 110 TRP A CA 1
ATOM 918 C C . TRP A 1 110 ? 0.344 -8.328 11.562 1 56.69 110 TRP A C 1
ATOM 920 O O . TRP A 1 110 ? -0.184 -7.703 10.641 1 56.69 110 TRP A O 1
ATOM 930 N N . GLU A 1 111 ? -0.282 -9.469 11.898 1 65.19 111 GLU A N 1
ATOM 931 C CA . GLU A 1 111 ? -1.739 -9.469 11.984 1 65.19 111 GLU A CA 1
ATOM 932 C C . GLU A 1 111 ? -2.254 -8.203 12.664 1 65.19 111 GLU A C 1
ATOM 934 O O . GLU A 1 111 ? -1.828 -7.875 13.773 1 65.19 111 GLU A O 1
ATOM 939 N N . ILE A 1 112 ? -2.844 -7.395 11.812 1 75.75 112 ILE A N 1
ATOM 940 C CA . ILE A 1 112 ? -3.416 -6.215 12.453 1 75.75 112 ILE A CA 1
ATOM 941 C C . ILE A 1 112 ? -4.738 -6.578 13.125 1 75.75 112 ILE A C 1
ATOM 943 O O . ILE A 1 112 ? -5.637 -7.129 12.484 1 75.75 112 ILE A O 1
ATOM 947 N N . ASP A 1 113 ? -4.742 -6.402 14.367 1 88.06 113 ASP A N 1
ATOM 948 C CA . ASP A 1 113 ? -5.953 -6.527 15.172 1 88.06 113 ASP A CA 1
ATOM 949 C C . ASP A 1 113 ? -6.988 -5.477 14.773 1 88.06 113 ASP A C 1
ATOM 951 O O . ASP A 1 113 ? -6.75 -4.277 14.922 1 88.06 113 ASP A O 1
ATOM 955 N N . ASN A 1 114 ? -8.156 -5.969 14.266 1 93 114 ASN A N 1
ATOM 956 C CA . ASN A 1 114 ? -9.172 -5.047 13.758 1 93 114 ASN A CA 1
ATOM 957 C C . ASN A 1 114 ? -9.695 -4.129 14.852 1 93 114 ASN A C 1
ATOM 959 O O . ASN A 1 114 ? -10.094 -2.994 14.578 1 93 114 ASN A O 1
ATOM 963 N N . GLU A 1 115 ? -9.633 -4.609 16.094 1 94.44 115 GLU A N 1
ATOM 964 C CA . GLU A 1 115 ? -10.016 -3.744 17.203 1 94.44 115 GLU A CA 1
ATOM 965 C C . GLU A 1 115 ? -9.023 -2.602 17.391 1 94.44 115 GLU A C 1
ATOM 967 O O . GLU A 1 115 ? -9.414 -1.458 17.625 1 94.44 115 GLU A O 1
ATOM 972 N N . PHE A 1 116 ? -7.812 -3.004 17.25 1 92.81 116 PHE A N 1
ATOM 973 C CA . PHE A 1 116 ? -6.766 -1.993 17.328 1 92.81 116 PHE A CA 1
ATOM 974 C C . PHE A 1 116 ? -6.883 -1.005 16.172 1 92.81 116 PHE A C 1
ATOM 976 O O . PHE A 1 116 ? -6.777 0.207 16.375 1 92.81 116 PHE A O 1
ATOM 983 N N . LEU A 1 117 ? -7.145 -1.469 15 1 95.25 117 LEU A N 1
ATOM 984 C CA . LEU A 1 117 ? -7.34 -0.61 13.836 1 95.25 117 LEU A CA 1
ATOM 985 C C . LEU A 1 117 ? -8.469 0.387 14.078 1 95.25 117 LEU A C 1
ATOM 987 O O . LEU A 1 117 ? -8.344 1.564 13.734 1 95.25 117 LEU A O 1
ATOM 991 N N . TYR A 1 118 ? -9.508 -0.104 14.68 1 96.69 118 TYR A N 1
ATOM 992 C CA . TYR A 1 118 ? -10.641 0.767 14.961 1 96.69 118 TYR A CA 1
ATOM 993 C C . TYR A 1 118 ? -10.258 1.87 15.938 1 96.69 118 TYR A C 1
ATOM 995 O O . TYR A 1 118 ? -10.672 3.021 15.789 1 96.69 118 TYR A O 1
ATOM 1003 N N . SER A 1 119 ? -9.477 1.515 16.906 1 95.56 119 SER A N 1
ATOM 1004 C CA . SER A 1 119 ? -9.016 2.516 17.875 1 95.56 119 SER A CA 1
ATOM 1005 C C . SER A 1 119 ? -8.172 3.584 17.188 1 95.56 119 SER A C 1
ATOM 1007 O O . SER A 1 119 ? -8.312 4.773 17.484 1 95.56 119 SER A O 1
ATOM 1009 N N . ILE A 1 120 ? -7.332 3.148 16.297 1 94.56 120 ILE A N 1
ATOM 1010 C CA . ILE A 1 120 ? -6.5 4.086 15.555 1 94.56 120 ILE A CA 1
ATOM 1011 C C . ILE A 1 120 ? -7.379 4.984 14.695 1 94.56 120 ILE A C 1
ATOM 1013 O O . ILE A 1 120 ? -7.176 6.199 14.648 1 94.56 120 ILE A O 1
ATOM 1017 N N . LEU A 1 121 ? -8.297 4.348 14.031 1 96.31 121 LEU A N 1
ATOM 1018 C CA . LEU A 1 121 ? -9.25 5.078 13.195 1 96.31 121 LEU A CA 1
ATOM 1019 C C . LEU A 1 121 ? -9.945 6.172 14 1 96.31 121 LEU A C 1
ATOM 1021 O O . LEU A 1 121 ? -10.023 7.316 13.555 1 96.31 121 LEU A O 1
ATOM 1025 N N . LYS A 1 122 ? -10.32 5.891 15.156 1 95.5 122 LYS A N 1
ATOM 1026 C CA . LYS A 1 122 ? -11.086 6.801 16 1 95.5 122 LYS A CA 1
ATOM 1027 C C . LYS A 1 122 ? -10.203 7.918 16.547 1 95.5 122 LYS A C 1
ATOM 1029 O O . LYS A 1 122 ? -10.633 9.07 16.641 1 95.5 122 LYS A O 1
ATOM 1034 N N . ASN A 1 123 ? -8.961 7.578 16.719 1 92.88 123 ASN A N 1
ATOM 1035 C CA . ASN A 1 123 ? -8.156 8.508 17.5 1 92.88 123 ASN A CA 1
ATOM 1036 C C . ASN A 1 123 ? -7.117 9.211 16.625 1 92.88 123 ASN A C 1
ATOM 1038 O O . ASN A 1 123 ? -6.566 10.242 17.031 1 92.88 123 ASN A O 1
ATOM 1042 N N . ASN A 1 124 ? -6.852 8.656 15.477 1 92.38 124 ASN A N 1
ATOM 1043 C CA . ASN A 1 124 ? -5.676 9.164 14.781 1 92.38 124 ASN A CA 1
ATOM 1044 C C . ASN A 1 124 ? -6.059 9.875 13.484 1 92.38 124 ASN A C 1
ATOM 1046 O O . ASN A 1 124 ? -5.223 10.531 12.859 1 92.38 124 ASN A O 1
ATOM 1050 N N . VAL A 1 125 ? -7.285 9.797 13.07 1 95.38 125 VAL A N 1
ATOM 1051 C CA . VAL A 1 125 ? -7.719 10.539 11.891 1 95.38 125 VAL A CA 1
ATOM 1052 C C . VAL A 1 125 ? -7.441 12.023 12.086 1 95.38 125 VAL A C 1
ATOM 1054 O O . VAL A 1 125 ? -7.062 12.719 11.141 1 95.38 125 VAL A O 1
ATOM 1057 N N . LYS A 1 126 ? -7.609 12.539 13.234 1 94.69 126 LYS A N 1
ATOM 1058 C CA . LYS A 1 126 ? -7.355 13.945 13.555 1 94.69 126 LYS A CA 1
ATOM 1059 C C . LYS A 1 126 ? -5.898 14.312 13.289 1 94.69 126 LYS A C 1
ATOM 1061 O O . LYS A 1 126 ? -5.598 15.445 12.906 1 94.69 126 LYS A O 1
ATOM 1066 N N . ASP A 1 127 ? -4.984 13.375 13.562 1 94.81 127 ASP A N 1
ATOM 1067 C CA . ASP A 1 127 ? -3.566 13.617 13.32 1 94.81 127 ASP A CA 1
ATOM 1068 C C . ASP A 1 127 ? -3.281 13.789 11.836 1 94.81 127 ASP A C 1
ATOM 1070 O O . ASP A 1 127 ? -2.428 14.586 11.445 1 94.81 127 ASP A O 1
ATOM 1074 N N . LEU A 1 128 ? -4 13.039 11.023 1 96.25 128 LEU A N 1
ATOM 1075 C CA . LEU A 1 128 ? -3.854 13.172 9.578 1 96.25 128 LEU A CA 1
ATOM 1076 C C . LEU A 1 128 ? -4.375 14.523 9.102 1 96.25 128 LEU A C 1
ATOM 1078 O O . LEU A 1 128 ? -3.771 15.156 8.227 1 96.25 128 LEU A O 1
ATOM 1082 N N . LYS A 1 129 ? -5.453 14.922 9.695 1 96.5 129 LYS A N 1
ATOM 1083 C CA . LYS A 1 129 ? -5.98 16.25 9.375 1 96.5 129 LYS A CA 1
ATOM 1084 C C . LYS A 1 129 ? -4.992 17.344 9.773 1 96.5 129 LYS A C 1
ATOM 1086 O O . LYS A 1 129 ? -4.777 18.297 9.016 1 96.5 129 LYS A O 1
ATOM 1091 N N . ALA A 1 130 ? -4.438 17.172 10.914 1 95.88 130 ALA A N 1
ATOM 1092 C CA . ALA A 1 130 ? -3.426 18.109 11.375 1 95.88 130 ALA A CA 1
ATOM 1093 C C . ALA A 1 130 ? -2.229 18.141 10.43 1 95.88 130 ALA A C 1
ATOM 1095 O O . ALA A 1 130 ? -1.641 19.203 10.188 1 95.88 130 ALA A O 1
ATOM 1096 N N . LEU A 1 131 ? -1.911 17.031 9.93 1 94.88 131 LEU A N 1
ATOM 1097 C CA . LEU A 1 131 ? -0.791 16.938 9 1 94.88 131 LEU A CA 1
ATOM 1098 C C . LEU A 1 131 ? -1.095 17.703 7.715 1 94.88 131 LEU A C 1
ATOM 1100 O O . LEU A 1 131 ? -0.237 18.422 7.195 1 94.88 131 LEU A O 1
ATOM 1104 N N . ILE A 1 132 ? -2.26 17.516 7.203 1 95.94 132 ILE A N 1
ATOM 1105 C CA . ILE A 1 132 ? -2.672 18.25 6.012 1 95.94 132 ILE A CA 1
ATOM 1106 C C . ILE A 1 132 ? -2.529 19.75 6.258 1 95.94 132 ILE A C 1
ATOM 1108 O O . ILE A 1 132 ? -1.961 20.469 5.434 1 95.94 132 ILE A O 1
ATOM 1112 N N . ASN A 1 133 ? -2.986 20.156 7.391 1 95.75 133 ASN A N 1
ATOM 1113 C CA . ASN A 1 133 ? -2.908 21.578 7.734 1 95.75 133 ASN A CA 1
ATOM 1114 C C . ASN A 1 133 ? -1.461 22.047 7.84 1 95.75 133 ASN A C 1
ATOM 1116 O O . ASN A 1 133 ? -1.131 23.156 7.402 1 95.75 133 ASN A O 1
ATOM 1120 N N . LYS A 1 134 ? -0.659 21.266 8.375 1 94.62 134 LYS A N 1
ATOM 1121 C CA . LYS A 1 134 ? 0.753 21.625 8.5 1 94.62 134 LYS A CA 1
ATOM 1122 C C . LYS A 1 134 ? 1.415 21.75 7.133 1 94.62 134 LYS A C 1
ATOM 1124 O O . LYS A 1 134 ? 2.219 22.656 6.906 1 94.62 134 LYS A O 1
ATOM 1129 N N . ILE A 1 135 ? 1.106 20.828 6.258 1 93.88 135 ILE A N 1
ATOM 1130 C CA . ILE A 1 135 ? 1.644 20.859 4.902 1 93.88 135 ILE A CA 1
ATOM 1131 C C . ILE A 1 135 ? 1.206 22.156 4.211 1 93.88 135 ILE A C 1
ATOM 1133 O O . ILE A 1 135 ? 2.018 22.828 3.57 1 93.88 135 ILE A O 1
ATOM 1137 N N . ILE A 1 136 ? -0.06 22.438 4.387 1 94.31 136 ILE A N 1
ATOM 1138 C CA . ILE A 1 136 ? -0.605 23.656 3.793 1 94.31 136 ILE A CA 1
ATOM 1139 C C . ILE A 1 136 ? 0.115 24.875 4.363 1 94.31 136 ILE A C 1
ATOM 1141 O O . ILE A 1 136 ? 0.454 25.812 3.625 1 94.31 136 ILE A O 1
ATOM 1145 N N . GLU A 1 137 ? 0.328 24.844 5.605 1 93.69 137 GLU A N 1
ATOM 1146 C CA . GLU A 1 137 ? 1.042 25.922 6.273 1 93.69 137 GLU A CA 1
ATOM 1147 C C . GLU A 1 137 ? 2.463 26.062 5.738 1 93.69 137 GLU A C 1
ATOM 1149 O O . GLU A 1 137 ? 2.908 27.156 5.418 1 93.69 137 GLU A O 1
ATOM 1154 N N . ILE A 1 138 ? 3.168 24.953 5.645 1 91.06 138 ILE A N 1
ATOM 1155 C CA . ILE A 1 138 ? 4.555 24.922 5.195 1 91.06 138 ILE A CA 1
ATOM 1156 C C . ILE A 1 138 ? 4.641 25.453 3.764 1 91.06 138 ILE A C 1
ATOM 1158 O O . ILE A 1 138 ? 5.566 26.203 3.424 1 91.06 138 ILE A O 1
ATOM 1162 N N . LEU A 1 139 ? 3.658 25.094 3.018 1 92.56 139 LEU A N 1
ATOM 1163 C CA . LEU A 1 139 ? 3.686 25.438 1.602 1 92.56 139 LEU A CA 1
ATOM 1164 C C . LEU A 1 139 ? 3.014 26.797 1.357 1 92.56 139 LEU A C 1
ATOM 1166 O O . LEU A 1 139 ? 3.027 27.297 0.236 1 92.56 139 LEU A O 1
ATOM 1170 N N . GLU A 1 140 ? 2.459 27.328 2.43 1 89.75 140 GLU A N 1
ATOM 1171 C CA . GLU A 1 140 ? 1.768 28.609 2.363 1 89.75 140 GLU A CA 1
ATOM 1172 C C . GLU A 1 140 ? 0.657 28.578 1.317 1 89.75 140 GLU A C 1
ATOM 1174 O O . GLU A 1 140 ? 0.577 29.469 0.468 1 89.75 140 GLU A O 1
ATOM 1179 N N . LEU A 1 141 ? -0.027 27.516 1.38 1 84.12 141 LEU A N 1
ATOM 1180 C CA . LEU A 1 141 ? -1.148 27.359 0.46 1 84.12 141 LEU A CA 1
ATOM 1181 C C . LEU A 1 141 ? -2.439 27.891 1.083 1 84.12 141 LEU A C 1
ATOM 1183 O O . LEU A 1 141 ? -2.576 27.906 2.309 1 84.12 141 LEU A O 1
ATOM 1187 N N . MET B 1 1 ? 17.688 -27.75 -3.699 1 76.19 1 MET B N 1
ATOM 1188 C CA . MET B 1 1 ? 16.438 -27.234 -3.145 1 76.19 1 MET B CA 1
ATOM 1189 C C . MET B 1 1 ? 16.594 -25.797 -2.664 1 76.19 1 MET B C 1
ATOM 1191 O O . MET B 1 1 ? 17.609 -25.469 -2.051 1 76.19 1 MET B O 1
ATOM 1195 N N . LEU B 1 2 ? 15.586 -24.938 -3.109 1 85.62 2 LEU B N 1
ATOM 1196 C CA . LEU B 1 2 ? 15.727 -23.531 -2.73 1 85.62 2 LEU B CA 1
ATOM 1197 C C . LEU B 1 2 ? 15.68 -23.375 -1.214 1 85.62 2 LEU B C 1
ATOM 1199 O O . LEU B 1 2 ? 14.93 -24.078 -0.537 1 85.62 2 LEU B O 1
ATOM 1203 N N . GLN B 1 3 ? 16.547 -22.594 -0.758 1 91.5 3 GLN B N 1
ATOM 1204 C CA . GLN B 1 3 ? 16.578 -22.312 0.671 1 91.5 3 GLN B CA 1
ATOM 1205 C C . GLN B 1 3 ? 15.625 -21.172 1.021 1 91.5 3 GLN B C 1
ATOM 1207 O O . GLN B 1 3 ? 15.523 -20.188 0.273 1 91.5 3 GLN B O 1
ATOM 1212 N N . PHE B 1 4 ? 14.898 -21.422 2.123 1 93.62 4 PHE B N 1
ATOM 1213 C CA . PHE B 1 4 ? 14.023 -20.359 2.615 1 93.62 4 PHE B CA 1
ATOM 1214 C C . PHE B 1 4 ? 13.633 -20.609 4.066 1 93.62 4 PHE B C 1
ATOM 1216 O O . PHE B 1 4 ? 13.742 -21.734 4.562 1 93.62 4 PHE B O 1
ATOM 1223 N N . ASN B 1 5 ? 13.328 -19.594 4.73 1 94.88 5 ASN B N 1
ATOM 1224 C CA . ASN B 1 5 ? 12.766 -19.688 6.074 1 94.88 5 ASN B CA 1
ATOM 1225 C C . ASN B 1 5 ? 11.297 -20.109 6.039 1 94.88 5 ASN B C 1
ATOM 1227 O O . ASN B 1 5 ? 10.438 -19.328 5.605 1 94.88 5 ASN B O 1
ATOM 1231 N N . ARG B 1 6 ? 11.008 -21.234 6.473 1 93.44 6 ARG B N 1
ATOM 1232 C CA . ARG B 1 6 ? 9.68 -21.828 6.348 1 93.44 6 ARG B CA 1
ATOM 1233 C C . ARG B 1 6 ? 8.633 -20.984 7.07 1 93.44 6 ARG B C 1
ATOM 1235 O O . ARG B 1 6 ? 7.52 -20.797 6.574 1 93.44 6 ARG B O 1
ATOM 1242 N N . GLU B 1 7 ? 8.977 -20.547 8.219 1 92.12 7 GLU B N 1
ATOM 1243 C CA . GLU B 1 7 ? 8.039 -19.75 9 1 92.12 7 GLU B CA 1
ATOM 1244 C C . GLU B 1 7 ? 7.703 -18.438 8.281 1 92.12 7 GLU B C 1
ATOM 1246 O O . GLU B 1 7 ? 6.535 -18.047 8.211 1 92.12 7 GLU B O 1
ATOM 1251 N N . LYS B 1 8 ? 8.672 -17.781 7.793 1 91.94 8 LYS B N 1
ATOM 1252 C CA . LYS B 1 8 ? 8.477 -16.516 7.082 1 91.94 8 LYS B CA 1
ATOM 1253 C C . LYS B 1 8 ? 7.633 -16.719 5.828 1 91.94 8 LYS B C 1
ATOM 1255 O O . LYS B 1 8 ? 6.672 -15.984 5.594 1 91.94 8 LYS B O 1
ATOM 1260 N N . ILE B 1 9 ? 7.965 -17.75 5.105 1 93.44 9 ILE B N 1
ATOM 1261 C CA . ILE B 1 9 ? 7.258 -18.016 3.859 1 93.44 9 ILE B CA 1
ATOM 1262 C C . ILE B 1 9 ? 5.805 -18.375 4.16 1 93.44 9 ILE B C 1
ATOM 1264 O O . ILE B 1 9 ? 4.891 -17.953 3.457 1 93.44 9 ILE B O 1
ATOM 1268 N N . SER B 1 10 ? 5.613 -19.188 5.141 1 92.75 10 SER B N 1
ATOM 1269 C CA . SER B 1 10 ? 4.262 -19.609 5.5 1 92.75 10 SER B CA 1
ATOM 1270 C C . SER B 1 10 ? 3.389 -18.406 5.848 1 92.75 10 SER B C 1
ATOM 1272 O O . SER B 1 10 ? 2.229 -18.328 5.438 1 92.75 10 SER B O 1
ATOM 1274 N N . LYS B 1 11 ? 3.967 -17.531 6.562 1 91.69 11 LYS B N 1
ATOM 1275 C CA . LYS B 1 11 ? 3.225 -16.328 6.949 1 91.69 11 LYS B CA 1
ATOM 1276 C C . LYS B 1 11 ? 2.877 -15.477 5.73 1 91.69 11 LYS B C 1
ATOM 1278 O O . LYS B 1 11 ? 1.741 -15.023 5.59 1 91.69 11 LYS B O 1
ATOM 1283 N N . LEU B 1 12 ? 3.867 -15.32 4.875 1 93.12 12 LEU B N 1
ATOM 1284 C CA . LEU B 1 12 ? 3.654 -14.516 3.676 1 93.12 12 LEU B CA 1
ATOM 1285 C C . LEU B 1 12 ? 2.637 -15.18 2.75 1 93.12 12 LEU B C 1
ATOM 1287 O O . LEU B 1 12 ? 1.784 -14.5 2.172 1 93.12 12 LEU B O 1
ATOM 1291 N N . LEU B 1 13 ? 2.717 -16.453 2.67 1 93.69 13 LEU B N 1
ATOM 1292 C CA . LEU B 1 13 ? 1.774 -17.188 1.838 1 93.69 13 LEU B CA 1
ATOM 1293 C C . LEU B 1 13 ? 0.361 -17.094 2.402 1 93.69 13 LEU B C 1
ATOM 1295 O O . LEU B 1 13 ? -0.609 -17 1.647 1 93.69 13 LEU B O 1
ATOM 1299 N N . TYR B 1 14 ? 0.302 -17.203 3.662 1 92.81 14 TYR B N 1
ATOM 1300 C CA . TYR B 1 14 ? -1 -17.078 4.309 1 92.81 14 TYR B CA 1
ATOM 1301 C C . TYR B 1 14 ? -1.64 -15.734 3.99 1 92.81 14 TYR B C 1
ATOM 1303 O O . TYR B 1 14 ? -2.809 -15.672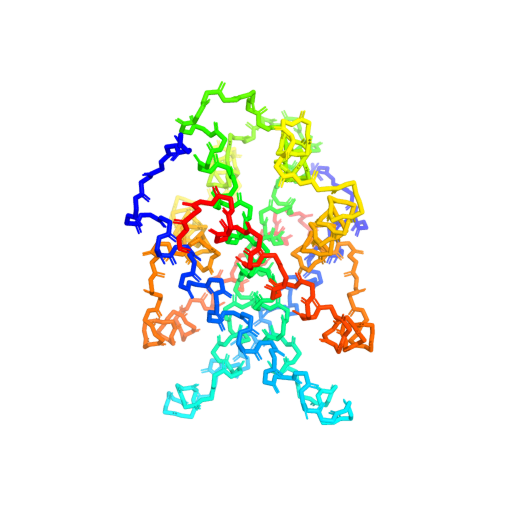 3.605 1 92.81 14 TYR B O 1
ATOM 1311 N N . GLU B 1 15 ? -0.909 -14.688 4.137 1 92.94 15 GLU B N 1
ATOM 1312 C CA . GLU B 1 15 ? -1.412 -13.344 3.852 1 92.94 15 GLU B CA 1
ATOM 1313 C C . GLU B 1 15 ? -1.815 -13.203 2.387 1 92.94 15 GLU B C 1
ATOM 1315 O O . GLU B 1 15 ? -2.842 -12.602 2.074 1 92.94 15 GLU B O 1
ATOM 1320 N N . MET B 1 16 ? -1.015 -13.734 1.551 1 94.62 16 MET B N 1
ATOM 1321 C CA . MET B 1 16 ? -1.304 -13.672 0.121 1 94.62 16 MET B CA 1
ATOM 1322 C C . MET B 1 16 ? -2.607 -14.398 -0.2 1 94.62 16 MET B C 1
ATOM 1324 O O . MET B 1 16 ? -3.457 -13.867 -0.915 1 94.62 16 MET B O 1
ATOM 1328 N N . ARG B 1 17 ? -2.721 -15.547 0.385 1 94.69 17 ARG B N 1
ATOM 1329 C CA . ARG B 1 17 ? -3.914 -16.359 0.138 1 94.69 17 ARG B CA 1
ATOM 1330 C C . ARG B 1 17 ? -5.16 -15.656 0.667 1 94.69 17 ARG B C 1
ATOM 1332 O O . ARG B 1 17 ? -6.211 -15.672 0.021 1 94.69 17 ARG B O 1
ATOM 1339 N N . ARG B 1 18 ? -5.012 -15.141 1.808 1 94 18 ARG B N 1
ATOM 1340 C CA . ARG B 1 18 ? -6.129 -14.406 2.391 1 94 18 ARG B CA 1
ATOM 1341 C C . ARG B 1 18 ? -6.566 -13.258 1.487 1 94 18 ARG B C 1
ATOM 1343 O O . ARG B 1 18 ? -7.758 -13.086 1.229 1 94 18 ARG B O 1
ATOM 1350 N N . ALA B 1 19 ? -5.617 -12.484 1.021 1 95.94 19 ALA B N 1
ATOM 1351 C CA . ALA B 1 19 ? -5.91 -11.352 0.139 1 95.94 19 ALA B CA 1
ATOM 1352 C C . ALA B 1 19 ? -6.562 -11.828 -1.156 1 95.94 19 ALA B C 1
ATOM 1354 O O . ALA B 1 19 ? -7.559 -11.25 -1.602 1 95.94 19 ALA B O 1
ATOM 1355 N N . VAL B 1 20 ? -6.031 -12.859 -1.709 1 97.12 20 VAL B N 1
ATOM 1356 C CA . VAL B 1 20 ? -6.551 -13.383 -2.967 1 97.12 20 VAL B CA 1
ATOM 1357 C C . VAL B 1 20 ? -7.965 -13.922 -2.758 1 97.12 20 VAL B C 1
ATOM 1359 O O . VAL B 1 20 ? -8.836 -13.758 -3.617 1 97.12 20 VAL B O 1
ATOM 1362 N N . SER B 1 21 ? -8.125 -14.586 -1.652 1 97.12 21 SER B N 1
ATOM 1363 C CA . SER B 1 21 ? -9.453 -15.102 -1.341 1 97.12 21 SER B CA 1
ATOM 1364 C C . SER B 1 21 ? -10.477 -13.977 -1.255 1 97.12 21 SER B C 1
ATOM 1366 O O . SER B 1 21 ? -11.602 -14.109 -1.756 1 97.12 21 SER B O 1
ATOM 1368 N N . ARG B 1 22 ? -10.109 -12.93 -0.625 1 96.88 22 ARG B N 1
ATOM 1369 C CA . ARG B 1 22 ? -11 -11.773 -0.544 1 96.88 22 ARG B CA 1
ATOM 1370 C C . ARG B 1 22 ? -11.289 -11.211 -1.93 1 96.88 22 ARG B C 1
ATOM 1372 O O . ARG B 1 22 ? -12.438 -10.883 -2.246 1 96.88 22 ARG B O 1
ATOM 1379 N N . LEU B 1 23 ? -10.281 -11.062 -2.707 1 98.38 23 LEU B N 1
ATOM 1380 C CA . LEU B 1 23 ? -10.445 -10.57 -4.07 1 98.38 23 LEU B CA 1
ATOM 1381 C C . LEU B 1 23 ? -11.383 -11.477 -4.863 1 98.38 23 LEU B C 1
ATOM 1383 O O . LEU B 1 23 ? -12.219 -10.992 -5.629 1 98.38 23 LEU B O 1
ATOM 1387 N N . ASP B 1 24 ? -11.156 -12.742 -4.656 1 97.75 24 ASP B N 1
ATOM 1388 C CA . ASP B 1 24 ? -12.023 -13.711 -5.324 1 97.75 24 ASP B CA 1
ATOM 1389 C C . ASP B 1 24 ? -13.484 -13.508 -4.934 1 97.75 24 ASP B C 1
ATOM 1391 O O . ASP B 1 24 ? -14.367 -13.516 -5.793 1 97.75 24 ASP B O 1
ATOM 1395 N N . SER B 1 25 ? -13.734 -13.32 -3.693 1 97.75 25 SER B N 1
ATOM 1396 C CA . SER B 1 25 ? -15.086 -13.055 -3.209 1 97.75 25 SER B CA 1
ATOM 1397 C C . SER B 1 25 ? -15.664 -11.789 -3.83 1 97.75 25 SER B C 1
ATOM 1399 O O . SER B 1 25 ? -16.812 -11.773 -4.254 1 97.75 25 SER B O 1
ATOM 1401 N N . LEU B 1 26 ? -14.875 -10.789 -3.893 1 98.06 26 LEU B N 1
ATOM 1402 C CA . LEU B 1 26 ? -15.32 -9.516 -4.441 1 98.06 26 LEU B CA 1
ATOM 1403 C C . LEU B 1 26 ? -15.594 -9.633 -5.938 1 98.06 26 LEU B C 1
ATOM 1405 O O . LEU B 1 26 ? -16.453 -8.93 -6.473 1 98.06 26 LEU B O 1
ATOM 1409 N N . SER B 1 27 ? -14.797 -10.469 -6.594 1 97.44 27 SER B N 1
ATOM 1410 C CA . SER B 1 27 ? -14.953 -10.641 -8.031 1 97.44 27 SER B CA 1
ATOM 1411 C C . SER B 1 27 ? -16.312 -11.234 -8.375 1 97.44 27 SER B C 1
ATOM 1413 O O . SER B 1 27 ? -16.766 -11.172 -9.523 1 97.44 27 SER B O 1
ATOM 1415 N N . ASN B 1 28 ? -16.969 -11.82 -7.426 1 96.94 28 ASN B N 1
ATOM 1416 C CA . ASN B 1 28 ? -18.281 -12.43 -7.633 1 96.94 28 ASN B CA 1
ATOM 1417 C C . ASN B 1 28 ? -19.406 -11.438 -7.395 1 96.94 28 ASN B C 1
ATOM 1419 O O . ASN B 1 28 ? -20.578 -11.758 -7.609 1 96.94 28 ASN B O 1
ATOM 1423 N N . VAL B 1 29 ? -19.078 -10.273 -6.961 1 97.19 29 VAL B N 1
ATOM 1424 C CA . VAL B 1 29 ? -20.062 -9.211 -6.766 1 97.19 29 VAL B CA 1
ATOM 1425 C C . VAL B 1 29 ? -20.406 -8.57 -8.109 1 97.19 29 VAL B C 1
ATOM 1427 O O . VAL B 1 29 ? -19.531 -8.336 -8.93 1 97.19 29 VAL B O 1
ATOM 1430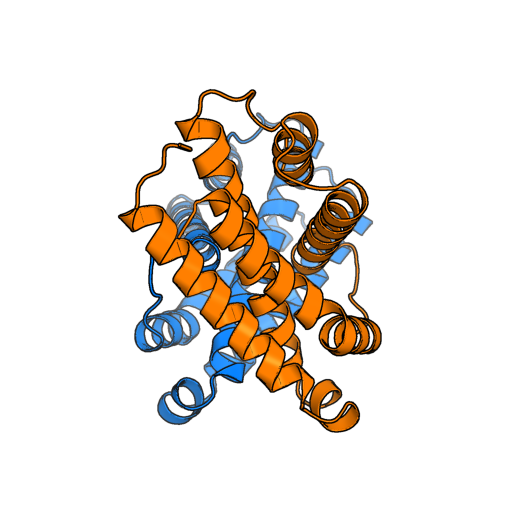 N N . GLU B 1 30 ? -21.656 -8.305 -8.32 1 97.56 30 GLU B N 1
ATOM 1431 C CA . GLU B 1 30 ? -22.094 -7.656 -9.555 1 97.56 30 GLU B CA 1
ATOM 1432 C C . GLU B 1 30 ? -21.469 -6.27 -9.703 1 97.56 30 GLU B C 1
ATOM 1434 O O . GLU B 1 30 ? -21.312 -5.551 -8.711 1 97.56 30 GLU B O 1
ATOM 1439 N N . LYS B 1 31 ? -21.234 -5.938 -10.961 1 97.19 31 LYS B N 1
ATOM 1440 C CA . LYS B 1 31 ? -20.5 -4.715 -11.266 1 97.19 31 LYS B CA 1
ATOM 1441 C C . LYS B 1 31 ? -21.156 -3.502 -10.617 1 97.19 31 LYS B C 1
ATOM 1443 O O . LYS B 1 31 ? -20.484 -2.721 -9.93 1 97.19 31 LYS B O 1
ATOM 1448 N N . GLU B 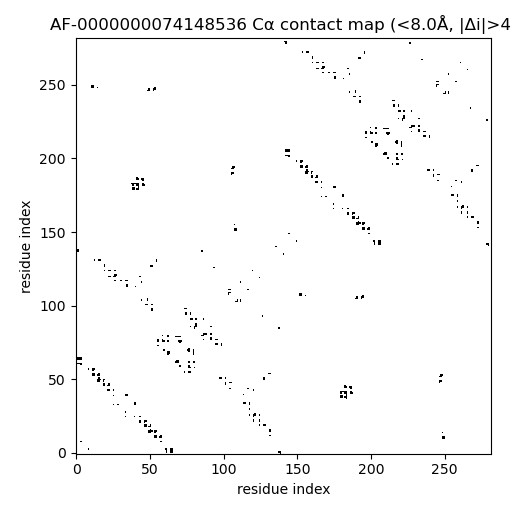1 32 ? -22.391 -3.318 -10.781 1 97.56 32 GLU B N 1
ATOM 1449 C CA . GLU B 1 32 ? -23.109 -2.15 -10.281 1 97.56 32 GLU B CA 1
ATOM 1450 C C . GLU B 1 32 ? -23.031 -2.072 -8.758 1 97.56 32 GLU B C 1
ATOM 1452 O O . GLU B 1 32 ? -22.828 -0.995 -8.195 1 97.56 32 GLU B O 1
ATOM 1457 N N . GLU B 1 33 ? -23.203 -3.213 -8.148 1 97.5 33 GLU B N 1
ATOM 1458 C CA . GLU B 1 33 ? -23.125 -3.275 -6.688 1 97.5 33 GLU B CA 1
ATOM 1459 C C . GLU B 1 33 ? -21.719 -2.936 -6.203 1 97.5 33 GLU B C 1
ATOM 1461 O O . GLU B 1 33 ? -21.547 -2.219 -5.215 1 97.5 33 GLU B O 1
ATOM 1466 N N . PHE B 1 34 ? -20.781 -3.434 -6.902 1 97.88 34 PHE B N 1
ATOM 1467 C CA . PHE B 1 34 ? -19.391 -3.182 -6.562 1 97.88 34 PHE B CA 1
ATOM 1468 C C . PHE B 1 34 ? -19.062 -1.698 -6.688 1 97.88 34 PHE B C 1
ATOM 1470 O O . PHE B 1 34 ? -18.516 -1.096 -5.754 1 97.88 34 PHE B O 1
ATOM 1477 N N . LEU B 1 35 ? -19.453 -1.085 -7.742 1 97 35 LEU B N 1
ATOM 1478 C CA . LEU B 1 35 ? -19.094 0.294 -8.047 1 97 35 LEU B CA 1
ATOM 1479 C C . LEU B 1 35 ? -19.828 1.266 -7.125 1 97 35 LEU B C 1
ATOM 1481 O O . LEU B 1 35 ? -19.328 2.365 -6.859 1 97 35 LEU B O 1
ATOM 1485 N N . LYS B 1 36 ? -20.906 0.876 -6.574 1 96.81 36 LYS B N 1
ATOM 1486 C CA . LYS B 1 36 ? -21.734 1.75 -5.742 1 96.81 36 LYS B CA 1
ATOM 1487 C C . LYS B 1 36 ? -21.25 1.735 -4.289 1 96.81 36 LYS B C 1
ATOM 1489 O O . LYS B 1 36 ? -21.672 2.572 -3.488 1 96.81 36 LYS B O 1
ATOM 1494 N N . ASP B 1 37 ? -20.453 0.823 -3.959 1 96.94 37 ASP B N 1
ATOM 1495 C CA . ASP B 1 37 ? -19.984 0.675 -2.588 1 96.94 37 ASP B CA 1
ATOM 1496 C C . ASP B 1 37 ? -18.484 1.006 -2.484 1 96.94 37 ASP B C 1
ATOM 1498 O O . ASP B 1 37 ? -17.641 0.158 -2.758 1 96.94 37 ASP B O 1
ATOM 1502 N N . PRO B 1 38 ? -18.234 2.15 -2.025 1 96.31 38 PRO B N 1
ATOM 1503 C CA . PRO B 1 38 ? -16.828 2.566 -1.97 1 96.31 38 PRO B CA 1
ATOM 1504 C C . PRO B 1 38 ? -15.969 1.657 -1.09 1 96.31 38 PRO B C 1
ATOM 1506 O O . PRO B 1 38 ? -14.766 1.532 -1.311 1 96.31 38 PRO B O 1
ATOM 1509 N N . ASP B 1 39 ? -16.625 1.035 -0.144 1 97.44 39 ASP B N 1
ATOM 1510 C CA . ASP B 1 39 ? -15.867 0.147 0.731 1 97.44 39 ASP B CA 1
ATOM 1511 C C . ASP B 1 39 ? -15.43 -1.115 -0.011 1 97.44 39 ASP B C 1
ATOM 1513 O O . ASP B 1 39 ? -14.336 -1.627 0.215 1 97.44 39 ASP B O 1
ATOM 1517 N N . LYS B 1 40 ? -16.266 -1.656 -0.867 1 98.12 40 LYS B N 1
ATOM 1518 C CA . LYS B 1 40 ? -15.883 -2.807 -1.676 1 98.12 40 LYS B CA 1
ATOM 1519 C C . LYS B 1 40 ? -14.75 -2.443 -2.637 1 98.12 40 LYS B C 1
ATOM 1521 O O . LYS B 1 40 ? -13.82 -3.225 -2.834 1 98.12 40 LYS B O 1
ATOM 1526 N N . VAL B 1 41 ? -14.836 -1.241 -3.184 1 97.12 41 VAL B N 1
ATOM 1527 C CA . VAL B 1 41 ? -13.812 -0.763 -4.105 1 97.12 41 VAL B CA 1
ATOM 1528 C C . VAL B 1 41 ? -12.477 -0.641 -3.371 1 97.12 41 VAL B C 1
ATOM 1530 O O . VAL B 1 41 ? -11.461 -1.177 -3.824 1 97.12 41 VAL B O 1
ATOM 1533 N N . ASP B 1 42 ? -12.516 -0 -2.25 1 96.75 42 ASP B N 1
ATOM 1534 C CA . ASP B 1 42 ? -11.305 0.161 -1.452 1 96.75 42 ASP B CA 1
ATOM 1535 C C . ASP B 1 42 ? -10.758 -1.192 -0.999 1 96.75 42 ASP B C 1
ATOM 1537 O O . ASP B 1 42 ? -9.547 -1.389 -0.93 1 96.75 42 ASP B O 1
ATOM 1541 N N . SER B 1 43 ? -11.664 -2.049 -0.646 1 97.62 43 SER B N 1
ATOM 1542 C CA . SER B 1 43 ? -11.266 -3.391 -0.229 1 97.62 43 SER B CA 1
ATOM 1543 C C . SER B 1 43 ? -10.508 -4.117 -1.338 1 97.62 43 SER B C 1
ATOM 1545 O O . SER B 1 43 ? -9.492 -4.762 -1.082 1 97.62 43 SER B O 1
ATOM 1547 N N . ALA B 1 44 ? -11.023 -4.02 -2.5 1 97.94 44 ALA B N 1
ATOM 1548 C CA . ALA B 1 44 ? -10.336 -4.625 -3.635 1 97.94 44 ALA B CA 1
ATOM 1549 C C . ALA B 1 44 ? -8.945 -4.035 -3.812 1 97.94 44 ALA B C 1
ATOM 1551 O O . ALA B 1 44 ? -7.965 -4.77 -3.973 1 97.94 44 ALA B O 1
ATOM 1552 N N . LYS B 1 45 ? -8.891 -2.729 -3.758 1 96.5 45 LYS B N 1
ATOM 1553 C CA . LYS B 1 45 ? -7.602 -2.055 -3.91 1 96.5 45 LYS B CA 1
ATOM 1554 C C . LYS B 1 45 ? -6.609 -2.52 -2.85 1 96.5 45 LYS B C 1
ATOM 1556 O O . LYS B 1 45 ? -5.465 -2.854 -3.166 1 96.5 45 LYS B O 1
ATOM 1561 N N . TYR B 1 46 ? -7.016 -2.607 -1.663 1 96.38 46 TYR B N 1
ATOM 1562 C CA . TYR B 1 46 ? -6.16 -3.016 -0.554 1 96.38 46 TYR B CA 1
ATOM 1563 C C . TYR B 1 46 ? -5.652 -4.438 -0.753 1 96.38 46 TYR B C 1
ATOM 1565 O O . TYR B 1 46 ? -4.457 -4.703 -0.605 1 96.38 46 TYR B O 1
ATOM 1573 N N . ASN B 1 47 ? -6.539 -5.281 -1.053 1 96.38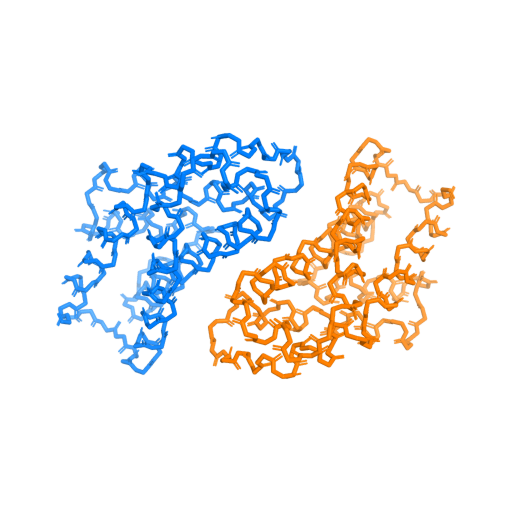 47 ASN B N 1
ATOM 1574 C CA . ASN B 1 47 ? -6.164 -6.688 -1.137 1 96.38 47 ASN B CA 1
ATOM 1575 C C . ASN B 1 47 ? -5.297 -6.965 -2.363 1 96.38 47 ASN B C 1
ATOM 1577 O O . ASN B 1 47 ? -4.453 -7.859 -2.34 1 96.38 47 ASN B O 1
ATOM 1581 N N . PHE B 1 48 ? -5.516 -6.164 -3.445 1 96.38 48 PHE B N 1
ATOM 1582 C CA . PHE B 1 48 ? -4.562 -6.242 -4.547 1 96.38 48 PHE B CA 1
ATOM 1583 C C . PHE B 1 48 ? -3.162 -5.863 -4.078 1 96.38 48 PHE B C 1
ATOM 1585 O O . PHE B 1 48 ? -2.189 -6.551 -4.395 1 96.38 48 PHE B O 1
ATOM 1592 N N . ILE B 1 49 ? -3.062 -4.824 -3.355 1 95.69 49 ILE B N 1
ATOM 1593 C CA . ILE B 1 49 ? -1.776 -4.367 -2.844 1 95.69 49 ILE B CA 1
ATOM 1594 C C . ILE B 1 49 ? -1.136 -5.465 -1.999 1 95.69 49 ILE B C 1
ATOM 1596 O O . ILE B 1 49 ? 0.017 -5.84 -2.229 1 95.69 49 ILE B O 1
ATOM 1600 N N . ILE B 1 50 ? -1.878 -6.031 -1.106 1 95 50 ILE B N 1
ATOM 1601 C CA . ILE B 1 50 ? -1.362 -7.012 -0.16 1 95 50 ILE B CA 1
ATOM 1602 C C . ILE B 1 50 ? -0.927 -8.273 -0.909 1 95 50 ILE B C 1
ATOM 1604 O O . ILE B 1 50 ? 0.129 -8.836 -0.621 1 95 50 ILE B O 1
ATOM 1608 N N . ALA B 1 51 ? -1.736 -8.711 -1.834 1 95.5 51 ALA B N 1
ATOM 1609 C CA . ALA B 1 51 ? -1.407 -9.914 -2.596 1 95.5 51 ALA B CA 1
ATOM 1610 C C . ALA B 1 51 ? -0.091 -9.742 -3.348 1 95.5 51 ALA B C 1
ATOM 1612 O O . ALA B 1 51 ? 0.791 -10.602 -3.271 1 95.5 51 ALA B O 1
ATOM 1613 N N . ILE B 1 52 ? 0.004 -8.625 -4.008 1 95.25 52 ILE B N 1
ATOM 1614 C CA . ILE B 1 52 ? 1.176 -8.391 -4.844 1 95.25 52 ILE B CA 1
ATOM 1615 C C . ILE B 1 52 ? 2.398 -8.148 -3.961 1 95.25 52 ILE B C 1
ATOM 1617 O O . ILE B 1 52 ? 3.482 -8.664 -4.238 1 95.25 52 ILE B O 1
ATOM 1621 N N . GLU B 1 53 ? 2.244 -7.41 -2.932 1 94.25 53 GLU B N 1
ATOM 1622 C CA . GLU B 1 53 ? 3.33 -7.172 -1.986 1 94.25 53 GLU B CA 1
ATOM 1623 C C . GLU B 1 53 ? 3.828 -8.477 -1.378 1 94.25 53 GLU B C 1
ATOM 1625 O O . GLU B 1 53 ? 5.035 -8.695 -1.265 1 94.25 53 GLU B O 1
ATOM 1630 N N . SER B 1 54 ? 2.93 -9.297 -0.978 1 94.06 54 SER B N 1
ATOM 1631 C CA . SER B 1 54 ? 3.293 -10.578 -0.397 1 94.06 54 SER B CA 1
ATOM 1632 C C . SER B 1 54 ? 4.098 -11.422 -1.381 1 94.06 54 SER B C 1
ATOM 1634 O O . SER B 1 54 ? 5.098 -12.039 -1.007 1 94.06 54 SER B O 1
ATOM 1636 N N . ALA B 1 55 ? 3.656 -11.422 -2.607 1 94 55 ALA B N 1
ATOM 1637 C CA . ALA B 1 55 ? 4.371 -12.156 -3.648 1 94 55 ALA B CA 1
ATOM 1638 C C . ALA B 1 55 ? 5.793 -11.633 -3.816 1 94 55 ALA B C 1
ATOM 1640 O O . ALA B 1 55 ? 6.746 -12.406 -3.889 1 94 55 ALA B O 1
ATOM 1641 N N . ILE B 1 56 ? 5.902 -10.367 -3.848 1 94.75 56 ILE B N 1
ATOM 1642 C CA . ILE B 1 56 ? 7.207 -9.734 -4.004 1 94.75 56 ILE B CA 1
ATOM 1643 C C . ILE B 1 56 ? 8.109 -10.102 -2.828 1 94.75 56 ILE B C 1
ATOM 1645 O O . ILE B 1 56 ? 9.266 -10.469 -3.021 1 94.75 56 ILE B O 1
ATOM 1649 N N . ASP B 1 57 ? 7.602 -10.062 -1.639 1 93.88 57 ASP B N 1
ATOM 1650 C CA . ASP B 1 57 ? 8.375 -10.367 -0.438 1 93.88 57 ASP B CA 1
ATOM 1651 C C . ASP B 1 57 ? 8.828 -11.82 -0.431 1 93.88 57 ASP B C 1
ATOM 1653 O O . ASP B 1 57 ? 9.961 -12.125 -0.045 1 93.88 57 ASP B O 1
ATOM 1657 N N . ILE B 1 58 ? 7.918 -12.664 -0.823 1 94.44 58 ILE B N 1
ATOM 1658 C CA . ILE B 1 58 ? 8.25 -14.078 -0.909 1 94.44 58 ILE B CA 1
ATOM 1659 C C . ILE B 1 58 ? 9.398 -14.281 -1.893 1 94.44 58 ILE B C 1
ATOM 1661 O O . ILE B 1 58 ? 10.398 -14.93 -1.568 1 94.44 58 ILE B O 1
ATOM 1665 N N . CYS B 1 59 ? 9.281 -13.68 -3.012 1 94.88 59 CYS B N 1
ATOM 1666 C CA . CYS B 1 59 ? 10.281 -13.836 -4.059 1 94.88 59 CYS B CA 1
ATOM 1667 C C . CYS B 1 59 ? 11.609 -13.211 -3.641 1 94.88 59 CYS B C 1
ATOM 1669 O O . CYS B 1 59 ? 12.672 -13.789 -3.881 1 94.88 59 CYS B O 1
ATOM 1671 N N . ASN B 1 60 ? 11.523 -12.109 -3.012 1 95.75 60 ASN B N 1
ATOM 1672 C CA . ASN B 1 60 ? 12.734 -11.469 -2.49 1 95.75 60 ASN B CA 1
ATOM 1673 C C . ASN B 1 60 ? 13.438 -12.359 -1.473 1 95.75 60 ASN B C 1
ATOM 1675 O O . ASN B 1 60 ? 14.672 -12.438 -1.455 1 95.75 60 ASN B O 1
ATOM 1679 N N . HIS B 1 61 ? 12.664 -12.914 -0.642 1 95.25 61 HIS B N 1
ATOM 1680 C CA . HIS B 1 61 ? 13.219 -13.82 0.361 1 95.25 61 HIS B CA 1
ATOM 1681 C C . HIS B 1 61 ? 13.93 -15 -0.293 1 95.25 61 HIS B C 1
ATOM 1683 O O . HIS B 1 61 ? 15.039 -15.359 0.107 1 95.25 61 HIS B O 1
ATOM 1689 N N . ILE B 1 62 ? 13.297 -15.531 -1.288 1 94.81 62 ILE B N 1
ATOM 1690 C CA . ILE B 1 62 ? 13.875 -16.641 -2.025 1 94.81 62 ILE B CA 1
ATOM 1691 C C . ILE B 1 62 ? 15.188 -16.219 -2.672 1 94.81 62 ILE B C 1
ATOM 1693 O O . ILE B 1 62 ? 16.188 -16.922 -2.576 1 94.81 62 ILE B O 1
ATOM 1697 N N . ILE B 1 63 ? 15.172 -15.102 -3.287 1 96.5 63 ILE B N 1
ATOM 1698 C CA . ILE B 1 63 ? 16.344 -14.562 -3.967 1 96.5 63 ILE B CA 1
ATOM 1699 C C . ILE B 1 63 ? 17.484 -14.391 -2.969 1 96.5 63 ILE B C 1
ATOM 1701 O O . ILE B 1 63 ? 18.609 -14.852 -3.213 1 96.5 63 ILE B O 1
ATOM 1705 N N . SER B 1 64 ? 17.156 -13.773 -1.889 1 96.5 64 SER B N 1
ATOM 1706 C CA . SER B 1 64 ? 18.156 -13.492 -0.859 1 96.5 64 SER B CA 1
ATOM 1707 C C . SER B 1 64 ? 18.719 -14.773 -0.264 1 96.5 64 SER B C 1
ATOM 1709 O O . SER B 1 64 ? 19.938 -14.922 -0.121 1 96.5 64 SER B O 1
ATOM 1711 N N . GLN B 1 65 ? 17.891 -15.727 -0.002 1 96.19 65 GLN B N 1
ATOM 1712 C CA . GLN B 1 65 ? 18.281 -16.969 0.677 1 96.19 65 GLN B CA 1
ATOM 1713 C C . GLN B 1 65 ? 19.094 -17.875 -0.25 1 96.19 65 GLN B C 1
ATOM 1715 O O . GLN B 1 65 ? 19.766 -18.797 0.21 1 96.19 65 GLN B O 1
ATOM 1720 N N . ASN B 1 66 ? 19.078 -17.625 -1.502 1 96.38 66 ASN B N 1
ATOM 1721 C CA . ASN B 1 66 ? 19.719 -18.531 -2.443 1 96.38 66 ASN B CA 1
ATOM 1722 C C . ASN B 1 66 ? 20.859 -17.844 -3.184 1 96.38 66 ASN B C 1
ATOM 1724 O O . ASN B 1 66 ? 21.328 -18.344 -4.215 1 96.38 66 ASN B O 1
ATOM 1728 N N . GLY B 1 67 ? 21.234 -16.703 -2.73 1 95.81 67 GLY B N 1
ATOM 1729 C CA . GLY B 1 67 ? 22.422 -16.031 -3.197 1 95.81 67 GLY B CA 1
ATOM 1730 C C . GLY B 1 67 ? 22.297 -15.508 -4.617 1 95.81 67 GLY B C 1
ATOM 1731 O O . GLY B 1 67 ? 23.297 -15.422 -5.344 1 95.81 67 GLY B O 1
ATOM 1732 N N . LEU B 1 68 ? 21.141 -15.305 -5.051 1 96.31 68 LEU B N 1
ATOM 1733 C CA . LEU B 1 68 ? 20.953 -14.703 -6.367 1 96.31 68 LEU B CA 1
ATOM 1734 C C . LEU B 1 68 ? 21.25 -13.211 -6.332 1 96.31 68 LEU B C 1
ATOM 1736 O O . LEU B 1 68 ? 21.406 -12.633 -5.254 1 96.31 68 LEU B O 1
ATOM 1740 N N . ARG B 1 69 ? 21.375 -12.609 -7.512 1 96.88 69 ARG B N 1
ATOM 1741 C CA . ARG B 1 69 ? 21.656 -11.18 -7.527 1 96.88 69 ARG B CA 1
ATOM 1742 C C . ARG B 1 69 ? 20.516 -10.391 -6.871 1 96.88 69 ARG B C 1
ATOM 1744 O O . ARG B 1 69 ? 19.344 -10.727 -7.047 1 96.88 69 ARG B O 1
ATOM 1751 N N . PRO B 1 70 ? 20.828 -9.414 -6.109 1 96.69 70 PRO B N 1
ATOM 1752 C CA . PRO B 1 70 ? 19.766 -8.617 -5.484 1 96.69 70 PRO B CA 1
ATOM 1753 C C . PRO B 1 70 ? 18.922 -7.844 -6.504 1 96.69 70 PRO B C 1
ATOM 1755 O O . PRO B 1 70 ? 19.469 -7.27 -7.449 1 96.69 70 PRO B O 1
ATOM 1758 N N . PRO B 1 71 ? 17.609 -7.91 -6.328 1 97.31 71 PRO B N 1
ATOM 1759 C CA . PRO B 1 71 ? 16.766 -7.117 -7.227 1 97.31 71 PRO B CA 1
ATOM 1760 C C . PRO B 1 71 ? 16.969 -5.613 -7.051 1 97.31 71 PRO B C 1
ATOM 1762 O O . PRO B 1 71 ? 17.266 -5.152 -5.949 1 97.31 71 PRO B O 1
ATOM 1765 N N . LYS B 1 72 ? 16.781 -4.883 -8.094 1 95.06 72 LYS B N 1
ATOM 1766 C CA . LYS B 1 72 ? 16.922 -3.43 -8.078 1 95.06 72 LYS B CA 1
ATOM 1767 C C . LYS B 1 72 ? 15.625 -2.754 -7.668 1 95.06 72 LYS B C 1
ATOM 1769 O O . LYS B 1 72 ? 15.633 -1.631 -7.156 1 95.06 72 LYS B O 1
ATOM 1774 N N . ASP B 1 73 ? 14.477 -3.357 -8 1 93.56 73 ASP B N 1
ATOM 1775 C CA . ASP B 1 73 ? 13.141 -2.877 -7.672 1 93.56 73 ASP B CA 1
ATOM 1776 C C . ASP B 1 73 ? 12.125 -4.02 -7.691 1 93.56 73 ASP B C 1
ATOM 1778 O O . ASP B 1 73 ? 12.5 -5.184 -7.84 1 93.56 73 ASP B O 1
ATOM 1782 N N . TYR B 1 74 ? 10.969 -3.672 -7.547 1 91.25 74 TYR B N 1
ATOM 1783 C CA . TYR B 1 74 ? 9.93 -4.684 -7.402 1 91.25 74 TYR B CA 1
ATOM 1784 C C . TYR B 1 74 ? 9.789 -5.5 -8.68 1 91.25 74 TYR B C 1
ATOM 1786 O O . TYR B 1 74 ? 9.656 -6.727 -8.633 1 91.25 74 TYR B O 1
ATOM 1794 N N . SER B 1 75 ? 9.797 -4.82 -9.773 1 93.62 75 SER B N 1
ATOM 1795 C CA . SER B 1 75 ? 9.695 -5.535 -11.039 1 93.62 75 SER B CA 1
ATOM 1796 C C . SER B 1 75 ? 10.906 -6.43 -11.266 1 93.62 75 SER B C 1
ATOM 1798 O O . SER B 1 75 ? 10.781 -7.535 -11.797 1 93.62 75 SER B O 1
ATOM 1800 N N . ASP B 1 76 ? 12.055 -5.996 -10.836 1 96.44 76 ASP B N 1
ATOM 1801 C CA . ASP B 1 76 ? 13.297 -6.738 -11.016 1 96.44 76 ASP B CA 1
ATOM 1802 C C . ASP B 1 76 ? 13.305 -8.016 -10.18 1 96.44 76 ASP B C 1
ATOM 1804 O O . ASP B 1 76 ? 14.023 -8.969 -10.484 1 96.44 76 ASP B O 1
ATOM 1808 N N . THR B 1 77 ? 12.57 -7.969 -9.094 1 96.44 77 THR B N 1
ATOM 1809 C CA . THR B 1 77 ? 12.422 -9.172 -8.281 1 96.44 77 THR B CA 1
ATOM 1810 C C . THR B 1 77 ? 11.961 -10.352 -9.133 1 96.44 77 THR B C 1
ATOM 1812 O O . THR B 1 77 ? 12.555 -11.43 -9.078 1 96.44 77 THR B O 1
ATOM 1815 N N . PHE B 1 78 ? 11.039 -10.117 -9.945 1 95.56 78 PHE B N 1
ATOM 1816 C CA . PHE B 1 78 ? 10.508 -11.18 -10.789 1 95.56 78 PHE B CA 1
ATOM 1817 C C . PHE B 1 78 ? 11.445 -11.477 -11.953 1 95.56 78 PHE B C 1
ATOM 1819 O O . PHE B 1 78 ? 11.539 -12.617 -12.414 1 95.56 78 PHE B O 1
ATOM 1826 N N . ARG B 1 79 ? 12.141 -10.469 -12.367 1 96.62 79 ARG B N 1
ATOM 1827 C CA . ARG B 1 79 ? 13.125 -10.664 -13.43 1 96.62 79 ARG B CA 1
ATOM 1828 C C . ARG B 1 79 ? 14.227 -11.625 -12.992 1 96.62 79 ARG B C 1
ATOM 1830 O O . ARG B 1 79 ? 14.641 -12.492 -13.758 1 96.62 79 ARG B O 1
ATOM 1837 N N . VAL B 1 80 ? 14.711 -11.445 -11.797 1 97.06 80 VAL B N 1
ATOM 1838 C CA . VAL B 1 80 ? 15.758 -12.305 -11.258 1 97.06 80 VAL B CA 1
ATOM 1839 C C . VAL B 1 80 ? 15.297 -13.758 -11.281 1 97.06 80 VAL B C 1
ATOM 1841 O O . VAL B 1 80 ? 16.062 -14.648 -11.68 1 97.06 80 VAL B O 1
ATOM 1844 N N . LEU B 1 81 ? 14.07 -13.992 -10.906 1 95.5 81 LEU B N 1
ATOM 1845 C CA . LEU B 1 81 ? 13.547 -15.352 -10.914 1 95.5 81 LEU B CA 1
ATOM 1846 C C . LEU B 1 81 ? 13.422 -15.875 -12.344 1 95.5 81 LEU B C 1
ATOM 1848 O O . LEU B 1 81 ? 13.695 -17.047 -12.602 1 95.5 81 LEU B O 1
ATOM 1852 N N . PHE B 1 82 ? 13.008 -15 -13.211 1 96.25 82 PHE B N 1
ATOM 1853 C CA . PHE B 1 82 ? 12.906 -15.359 -14.617 1 96.25 82 PHE B CA 1
ATOM 1854 C C . PHE B 1 82 ? 14.273 -15.703 -15.188 1 96.25 82 PHE B C 1
ATOM 1856 O O . PHE B 1 82 ? 14.438 -16.734 -15.844 1 96.25 82 PHE B O 1
ATOM 1863 N N . GLU B 1 83 ? 15.234 -14.922 -14.922 1 96.88 83 GLU B N 1
ATOM 1864 C CA . GLU B 1 83 ? 16.609 -15.102 -15.414 1 96.88 83 GLU B CA 1
ATOM 1865 C C . GLU B 1 83 ? 17.188 -16.422 -14.914 1 96.88 83 GLU B C 1
ATOM 1867 O O . GLU B 1 83 ? 18.078 -17 -15.555 1 96.88 83 GLU B O 1
ATOM 1872 N N . ASN B 1 84 ? 16.734 -16.922 -13.812 1 96 84 ASN B N 1
ATOM 1873 C CA . ASN B 1 84 ? 17.297 -18.125 -13.211 1 96 84 ASN B CA 1
ATOM 1874 C C . ASN B 1 84 ? 16.422 -19.344 -13.477 1 96 84 ASN B C 1
ATOM 1876 O O . ASN B 1 84 ? 16.594 -20.391 -12.852 1 96 84 ASN B O 1
ATOM 1880 N N . GLY B 1 85 ? 15.391 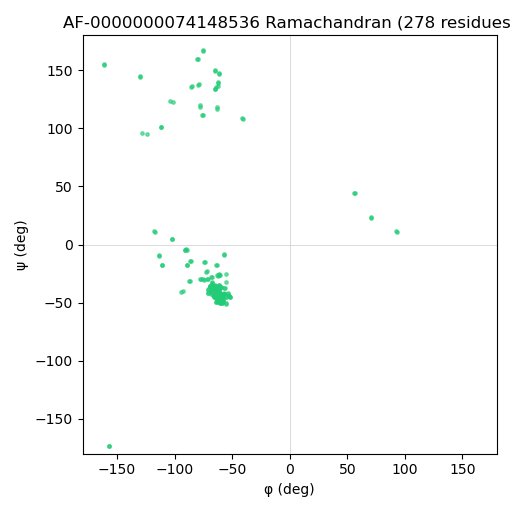-19.125 -14.273 1 93.94 85 GLY B N 1
ATOM 1881 C CA . GLY B 1 85 ? 14.648 -20.25 -14.805 1 93.94 85 GLY B CA 1
ATOM 1882 C C . GLY B 1 85 ? 13.461 -20.641 -13.945 1 93.94 85 GLY B C 1
ATOM 1883 O O . GLY B 1 85 ? 12.844 -21.688 -14.164 1 93.94 85 GLY B O 1
ATOM 1884 N N . PHE B 1 86 ? 13.117 -19.812 -13 1 93.62 86 PHE B N 1
ATOM 1885 C CA . PHE B 1 86 ? 12.039 -20.156 -12.094 1 93.62 86 PHE B CA 1
ATOM 1886 C C . PHE B 1 86 ? 10.695 -19.688 -12.648 1 93.62 86 PHE B C 1
ATOM 1888 O O . PHE B 1 86 ? 9.641 -20.125 -12.18 1 93.62 86 PHE B O 1
ATOM 1895 N N . LEU B 1 87 ? 10.711 -18.812 -13.57 1 93.12 87 LEU B N 1
ATOM 1896 C CA . LEU B 1 87 ? 9.5 -18.281 -14.18 1 93.12 87 LEU B CA 1
ATOM 1897 C C . LEU B 1 87 ? 9.594 -18.328 -15.695 1 93.12 87 LEU B C 1
ATOM 1899 O O . LEU B 1 87 ? 10.656 -18.078 -16.266 1 93.12 87 LEU B O 1
ATOM 1903 N N . GLU B 1 88 ? 8.453 -18.578 -16.328 1 93.75 88 GLU B N 1
ATOM 1904 C CA . GLU B 1 88 ? 8.375 -18.438 -17.781 1 93.75 88 GLU B CA 1
ATOM 1905 C C . GLU B 1 88 ? 8.195 -16.984 -18.188 1 93.75 88 GLU B C 1
ATOM 1907 O O . GLU B 1 88 ? 7.703 -16.172 -17.406 1 93.75 88 GLU B O 1
ATOM 1912 N N . LYS B 1 89 ? 8.516 -16.719 -19.406 1 93.81 89 LYS B N 1
ATOM 1913 C CA . LYS B 1 89 ? 8.531 -15.352 -19.906 1 93.81 89 LYS B CA 1
ATOM 1914 C C . LYS B 1 89 ? 7.16 -14.695 -19.766 1 93.81 89 LYS B C 1
ATOM 1916 O O . LYS B 1 89 ? 7.043 -13.586 -19.234 1 93.81 89 LYS B O 1
ATOM 1921 N N . GLU B 1 90 ? 6.172 -15.367 -20.219 1 92.31 90 GLU B N 1
ATOM 1922 C CA . GLU B 1 90 ? 4.828 -14.797 -20.188 1 92.31 90 GLU B CA 1
ATOM 1923 C C . GLU B 1 90 ? 4.371 -14.531 -18.75 1 92.31 90 GLU B C 1
ATOM 1925 O O . GLU B 1 90 ? 3.734 -13.516 -18.484 1 92.31 90 GLU B O 1
ATOM 1930 N N . PHE B 1 91 ? 4.688 -15.461 -17.922 1 91.62 91 PHE B N 1
ATOM 1931 C CA . PHE B 1 91 ? 4.34 -15.32 -16.5 1 91.62 91 PHE B CA 1
ATOM 1932 C C . PHE B 1 91 ? 5.055 -14.125 -15.891 1 91.62 91 PHE B C 1
ATOM 1934 O O . PHE B 1 91 ? 4.438 -13.312 -15.195 1 91.62 91 PHE B O 1
ATOM 1941 N N . PHE B 1 92 ? 6.262 -14.008 -16.219 1 93.5 92 PHE B N 1
ATOM 1942 C CA . PHE B 1 92 ? 7.07 -12.891 -15.758 1 93.5 92 PHE B CA 1
ATOM 1943 C C . PHE B 1 92 ? 6.469 -11.562 -16.203 1 93.5 92 PHE B C 1
ATOM 1945 O O . PHE B 1 92 ? 6.332 -10.633 -15.406 1 93.5 92 PHE B O 1
ATOM 1952 N N . GLU B 1 93 ? 6.094 -11.461 -17.406 1 94.44 93 GLU B N 1
ATOM 1953 C CA . GLU B 1 93 ? 5.531 -10.227 -17.953 1 94.44 93 GLU B CA 1
ATOM 1954 C C . GLU B 1 93 ? 4.242 -9.844 -17.234 1 94.44 93 GLU B C 1
ATOM 1956 O O . GLU B 1 93 ? 4 -8.664 -16.969 1 94.44 93 GLU B O 1
ATOM 1961 N N . ASN B 1 94 ? 3.473 -10.805 -16.938 1 92.81 94 ASN B N 1
ATOM 1962 C CA . ASN B 1 94 ? 2.24 -10.57 -16.203 1 92.81 94 ASN B CA 1
ATOM 1963 C C . ASN B 1 94 ? 2.523 -10.031 -14.797 1 92.81 94 ASN B C 1
ATOM 1965 O O . ASN B 1 94 ? 1.812 -9.148 -14.305 1 92.81 94 ASN B O 1
ATOM 1969 N N . LEU B 1 95 ? 3.57 -10.539 -14.219 1 93.44 95 LEU B N 1
ATOM 1970 C CA . LEU B 1 95 ? 3.93 -10.109 -12.875 1 93.44 95 LEU B CA 1
ATOM 1971 C C . LEU B 1 95 ? 4.418 -8.664 -12.875 1 93.44 95 LEU B C 1
ATOM 1973 O O . LEU B 1 95 ? 4.133 -7.91 -11.945 1 93.44 95 LEU B O 1
ATOM 1977 N N . VAL B 1 96 ? 5.102 -8.328 -13.906 1 94.38 96 VAL B N 1
ATOM 1978 C CA . VAL B 1 96 ? 5.566 -6.953 -14.039 1 94.38 96 VAL B CA 1
ATOM 1979 C C . VAL B 1 96 ? 4.367 -6.012 -14.125 1 94.38 96 VAL B C 1
ATOM 1981 O O . VAL B 1 96 ? 4.367 -4.945 -13.508 1 94.38 96 VAL B O 1
ATOM 1984 N N . ASN B 1 97 ? 3.398 -6.465 -14.844 1 92.94 97 ASN B N 1
ATOM 1985 C CA . ASN B 1 97 ? 2.18 -5.672 -14.953 1 92.94 97 ASN B CA 1
ATOM 1986 C C . ASN B 1 97 ? 1.463 -5.559 -13.609 1 92.94 97 ASN B C 1
ATOM 1988 O O . ASN B 1 97 ? 0.871 -4.52 -13.305 1 92.94 97 ASN B O 1
ATOM 1992 N N . MET B 1 98 ? 1.48 -6.586 -12.828 1 92.44 98 MET B N 1
ATOM 1993 C CA . MET B 1 98 ? 0.877 -6.562 -11.492 1 92.44 98 MET B CA 1
ATOM 1994 C C . MET B 1 98 ? 1.572 -5.539 -10.602 1 92.44 98 MET B C 1
ATOM 1996 O O . MET B 1 98 ? 0.917 -4.832 -9.836 1 92.44 98 MET B O 1
ATOM 2000 N N . VAL B 1 99 ? 2.848 -5.512 -10.742 1 93.62 99 VAL B N 1
ATOM 2001 C CA . VAL B 1 99 ? 3.625 -4.566 -9.945 1 93.62 99 VAL B CA 1
ATOM 2002 C C . VAL B 1 99 ? 3.266 -3.137 -10.344 1 93.62 99 VAL B C 1
ATOM 2004 O O . VAL B 1 99 ? 3.08 -2.273 -9.484 1 93.62 99 VAL B O 1
ATOM 2007 N N . LYS B 1 100 ? 3.162 -2.92 -11.656 1 91.56 100 LYS B N 1
ATOM 2008 C CA . LYS B 1 100 ? 2.754 -1.603 -12.133 1 91.56 100 LYS B CA 1
ATOM 2009 C C . LYS B 1 100 ? 1.381 -1.221 -11.586 1 91.56 100 LYS B C 1
ATOM 2011 O O . LYS B 1 100 ? 1.158 -0.071 -11.203 1 91.56 100 LYS B O 1
ATOM 2016 N N . PHE B 1 101 ? 0.54 -2.15 -11.625 1 91.38 101 PHE B N 1
ATOM 2017 C CA . PHE B 1 101 ? -0.807 -1.935 -11.109 1 91.38 101 PHE B CA 1
ATOM 2018 C C . PHE B 1 101 ? -0.77 -1.575 -9.625 1 91.38 101 PHE B C 1
ATOM 2020 O O . PHE B 1 101 ? -1.437 -0.633 -9.195 1 91.38 101 PHE B O 1
ATOM 2027 N N . ARG B 1 102 ? -0.104 -2.301 -8.844 1 92.25 102 ARG B N 1
ATOM 2028 C CA . ARG B 1 102 ? 0.067 -2.008 -7.426 1 92.25 102 ARG B CA 1
ATOM 2029 C C . ARG B 1 102 ? 0.554 -0.579 -7.219 1 92.25 102 ARG B C 1
ATOM 2031 O O . ARG B 1 102 ? 0.043 0.136 -6.352 1 92.25 102 ARG B O 1
ATOM 2038 N N . ASN B 1 103 ? 1.562 -0.185 -8.047 1 89.25 103 ASN B N 1
ATOM 2039 C CA . ASN B 1 103 ? 2.115 1.161 -7.938 1 89.25 103 ASN B CA 1
ATOM 2040 C C . ASN B 1 103 ? 1.061 2.225 -8.219 1 89.25 103 ASN B C 1
ATOM 2042 O O . ASN B 1 103 ? 1.057 3.285 -7.594 1 89.25 103 ASN B O 1
ATOM 2046 N N . ARG B 1 104 ? 0.233 1.886 -9.102 1 89.56 104 ARG B N 1
ATOM 2047 C CA . ARG B 1 104 ? -0.846 2.812 -9.43 1 89.56 104 ARG B CA 1
ATOM 2048 C C . ARG B 1 104 ? -1.834 2.93 -8.273 1 89.56 104 ARG B C 1
ATOM 2050 O O . ARG B 1 104 ? -2.436 3.986 -8.07 1 89.56 104 ARG B O 1
ATOM 2057 N N . LEU B 1 105 ? -2.062 1.849 -7.574 1 92 105 LEU B N 1
ATOM 2058 C CA . LEU B 1 105 ? -2.992 1.833 -6.449 1 92 105 LEU B CA 1
ATOM 2059 C C . LEU B 1 105 ? -2.457 2.67 -5.293 1 92 105 LEU B C 1
ATOM 2061 O O . LEU B 1 105 ? -3.234 3.246 -4.527 1 92 105 LEU B O 1
ATOM 2065 N N . VAL B 1 106 ? -1.188 2.703 -5.152 1 85.75 106 VAL B N 1
ATOM 2066 C CA . VAL B 1 106 ? -0.573 3.383 -4.016 1 85.75 106 VAL B CA 1
ATOM 2067 C C . VAL B 1 106 ? -0.205 4.812 -4.41 1 85.75 106 VAL B C 1
ATOM 2069 O O . VAL B 1 106 ? -0.397 5.746 -3.627 1 85.75 106 VAL B O 1
ATOM 2072 N N . HIS B 1 107 ? 0.286 4.895 -5.586 1 77.69 107 HIS B N 1
ATOM 2073 C CA . HIS B 1 107 ? 0.782 6.195 -6.02 1 77.69 107 HIS B CA 1
ATOM 2074 C C . HIS B 1 107 ? -0.214 6.887 -6.945 1 77.69 107 HIS B C 1
ATOM 2076 O O . HIS B 1 107 ? -0.954 6.223 -7.672 1 77.69 107 HIS B O 1
ATOM 2082 N N . ILE B 1 108 ? -0.633 8.195 -6.449 1 60.84 108 ILE B N 1
ATOM 2083 C CA . ILE B 1 108 ? -1.725 9.117 -6.742 1 60.84 108 ILE B CA 1
ATOM 2084 C C . ILE B 1 108 ? -1.731 9.445 -8.234 1 60.84 108 ILE B C 1
ATOM 2086 O O . ILE B 1 108 ? -2.795 9.633 -8.828 1 60.84 108 ILE B O 1
ATOM 2090 N N . TYR B 1 109 ? -0.659 9.469 -8.844 1 57.34 109 TYR B N 1
ATOM 2091 C 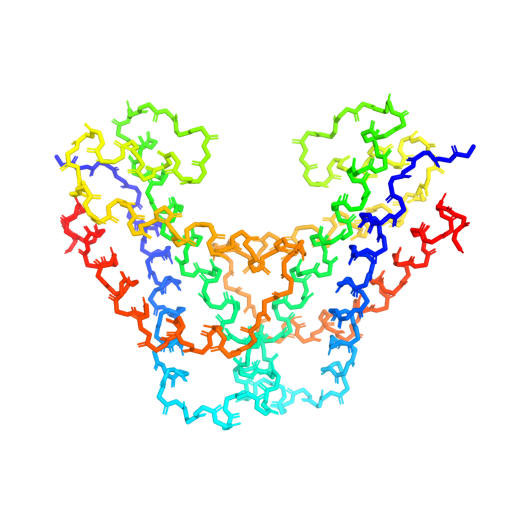CA . TYR B 1 109 ? -0.875 10.258 -10.055 1 57.34 109 TYR B CA 1
ATOM 2092 C C . TYR B 1 109 ? -2.006 9.664 -10.891 1 57.34 109 TYR B C 1
ATOM 2094 O O . TYR B 1 109 ? -2.508 10.32 -11.812 1 57.34 109 TYR B O 1
ATOM 2102 N N . TRP B 1 110 ? -2.402 8.508 -10.461 1 57.03 110 TRP B N 1
ATOM 2103 C CA . TRP B 1 110 ? -3.309 7.965 -11.469 1 57.03 110 TRP B CA 1
ATOM 2104 C C . TRP B 1 110 ? -4.664 7.629 -10.859 1 57.03 110 TRP B C 1
ATOM 2106 O O . TRP B 1 110 ? -4.742 6.895 -9.867 1 57.03 110 TRP B O 1
ATOM 2116 N N . GLU B 1 111 ? -5.637 8.547 -10.945 1 65.81 111 GLU B N 1
ATOM 2117 C CA . GLU B 1 111 ? -7.012 8.156 -10.664 1 65.81 111 GLU B CA 1
ATOM 2118 C C . GLU B 1 111 ? -7.332 6.789 -11.258 1 65.81 111 GLU B C 1
ATOM 2120 O O . GLU B 1 111 ? -7.113 6.562 -12.453 1 65.81 111 GLU B O 1
ATOM 2125 N N . ILE B 1 112 ? -7.449 5.852 -10.336 1 76.06 112 ILE B N 1
ATOM 2126 C CA . ILE B 1 112 ? -7.852 4.559 -10.875 1 76.06 112 ILE B CA 1
ATOM 2127 C C . ILE B 1 112 ? -9.352 4.559 -11.156 1 76.06 112 ILE B C 1
ATOM 2129 O O . ILE B 1 112 ? -10.156 4.871 -10.273 1 76.06 112 ILE B O 1
ATOM 2133 N N . ASP B 1 113 ? -9.641 4.355 -12.359 1 88.06 113 ASP B N 1
ATOM 2134 C CA . ASP B 1 113 ? -11.016 4.152 -12.805 1 88.06 113 ASP B CA 1
ATOM 2135 C C . ASP B 1 113 ? -11.609 2.891 -12.188 1 88.06 113 ASP B C 1
ATOM 2137 O O . ASP B 1 113 ? -11.125 1.784 -12.43 1 88.06 113 ASP B O 1
ATOM 2141 N N . ASN B 1 114 ? -12.703 3.088 -11.383 1 93.12 114 ASN B N 1
ATOM 2142 C CA . ASN B 1 114 ? -13.281 1.963 -10.664 1 93.12 114 ASN B CA 1
ATOM 2143 C C . ASN B 1 114 ? -13.828 0.903 -11.617 1 93.12 114 ASN B C 1
ATOM 2145 O O . ASN B 1 114 ? -13.852 -0.283 -11.281 1 93.12 114 ASN B O 1
ATOM 2149 N N . GLU B 1 115 ? -14.195 1.353 -12.812 1 94.62 115 GLU B N 1
ATOM 2150 C CA . GLU B 1 115 ? -14.617 0.383 -13.82 1 94.62 115 GLU B CA 1
ATOM 2151 C C . GLU B 1 115 ? -13.445 -0.479 -14.281 1 94.62 115 GLU B C 1
ATOM 2153 O O . GLU B 1 115 ? -13.586 -1.692 -14.445 1 94.62 115 GLU B O 1
ATOM 2158 N N . PHE B 1 116 ? -12.391 0.214 -14.453 1 93 116 PHE B N 1
ATOM 2159 C CA . PHE B 1 116 ? -11.18 -0.504 -14.82 1 93 116 PHE B CA 1
ATOM 2160 C C . PHE B 1 116 ? -10.75 -1.451 -13.703 1 93 116 PHE B C 1
ATOM 2162 O O . PHE B 1 116 ? -10.398 -2.604 -13.961 1 93 116 PHE B O 1
ATOM 2169 N N . LEU B 1 117 ? -10.812 -1.035 -12.492 1 95.38 117 LEU B N 1
ATOM 2170 C CA . LEU B 1 117 ? -10.492 -1.874 -11.344 1 95.38 117 LEU B CA 1
ATOM 2171 C C . LEU B 1 117 ? -11.352 -3.131 -11.328 1 95.38 117 LEU B C 1
ATOM 2173 O O . LEU B 1 117 ? -10.852 -4.227 -11.062 1 95.38 117 LEU B O 1
ATOM 2177 N N . TYR B 1 118 ? -12.594 -2.936 -11.617 1 96.81 118 TYR B N 1
ATOM 2178 C CA . TYR B 1 118 ? -13.508 -4.074 -11.641 1 96.81 118 TYR B CA 1
ATOM 2179 C C . TYR B 1 118 ? -13.117 -5.074 -12.719 1 96.81 118 TYR B C 1
ATOM 2181 O O . TYR B 1 118 ? -13.172 -6.285 -12.5 1 96.81 118 TYR B O 1
ATOM 2189 N N . SER B 1 119 ? -12.727 -4.562 -13.844 1 95.69 119 SER B N 1
ATOM 2190 C CA . SER B 1 119 ? -12.289 -5.441 -14.922 1 95.69 119 SER B CA 1
ATOM 2191 C C . SER B 1 119 ? -11.055 -6.242 -14.508 1 95.69 119 SER B C 1
ATOM 2193 O O . SER B 1 119 ? -10.969 -7.438 -14.789 1 95.69 119 SER B O 1
ATOM 2195 N N . ILE B 1 120 ? -10.164 -5.59 -13.844 1 94.69 120 ILE B N 1
ATOM 2196 C CA . ILE B 1 120 ? -8.969 -6.262 -13.367 1 94.69 120 ILE B CA 1
ATOM 2197 C C . ILE B 1 120 ? -9.344 -7.328 -12.344 1 94.69 120 ILE B C 1
ATOM 2199 O O . ILE B 1 120 ? -8.836 -8.453 -12.383 1 94.69 120 ILE B O 1
ATOM 2203 N N . LEU B 1 121 ? -10.203 -6.91 -11.445 1 96.44 121 LEU B N 1
ATOM 2204 C CA . LEU B 1 121 ? -10.695 -7.828 -10.43 1 96.44 121 LEU B CA 1
ATOM 2205 C C . LEU B 1 121 ? -11.273 -9.086 -11.062 1 96.44 121 LEU B C 1
ATOM 2207 O O . LEU B 1 121 ? -10.945 -10.203 -10.656 1 96.44 121 LEU B O 1
ATOM 2211 N N . LYS B 1 122 ? -11.977 -8.961 -12.086 1 95.62 122 LYS B N 1
ATOM 2212 C CA . LYS B 1 122 ? -12.68 -10.062 -12.742 1 95.62 122 LYS B CA 1
ATOM 2213 C C . LYS B 1 122 ? -11.711 -10.938 -13.531 1 95.62 122 LYS B C 1
ATOM 2215 O O . LYS B 1 122 ? -11.852 -12.164 -13.555 1 95.62 122 LYS B O 1
ATOM 2220 N N . ASN B 1 123 ? -10.68 -10.297 -13.992 1 93 123 ASN B N 1
ATOM 2221 C CA . ASN B 1 123 ? -9.891 -11.016 -14.977 1 93 123 ASN B CA 1
ATOM 2222 C C . ASN B 1 123 ? -8.523 -11.414 -14.422 1 93 123 ASN B C 1
ATOM 2224 O O . ASN B 1 123 ? -7.852 -12.281 -14.969 1 93 123 ASN B O 1
ATOM 2228 N N . ASN B 1 124 ? -8.133 -10.773 -13.344 1 92.62 124 ASN B N 1
ATOM 2229 C CA . ASN B 1 124 ? -6.73 -10.945 -12.977 1 92.62 124 ASN B CA 1
ATOM 2230 C C . ASN B 1 124 ? -6.59 -11.695 -11.656 1 92.62 124 ASN B C 1
ATOM 2232 O O . ASN B 1 124 ? -5.488 -12.117 -11.289 1 92.62 124 ASN B O 1
ATOM 2236 N N . VAL B 1 125 ? -7.652 -11.906 -10.945 1 95.44 125 VAL B N 1
ATOM 2237 C CA . VAL B 1 125 ? -7.578 -12.703 -9.719 1 95.44 125 VAL B CA 1
ATOM 2238 C C . VAL B 1 125 ? -7 -14.078 -10.031 1 95.44 125 VAL B C 1
ATOM 2240 O O . VAL B 1 125 ? -6.234 -14.633 -9.234 1 95.44 125 VAL B O 1
ATOM 2243 N N . LYS B 1 126 ? -7.324 -14.648 -11.125 1 94.75 126 LYS B N 1
ATOM 2244 C CA . LYS B 1 126 ? -6.82 -15.953 -11.547 1 94.75 126 LYS B CA 1
ATOM 2245 C C . LYS B 1 126 ? -5.301 -15.945 -11.672 1 94.75 126 LYS B C 1
ATOM 2247 O O . LYS B 1 126 ? -4.641 -16.953 -11.406 1 94.75 126 LYS B O 1
ATOM 2252 N N . ASP B 1 127 ? -4.75 -14.828 -12.141 1 94.88 127 ASP B N 1
ATOM 2253 C CA . ASP B 1 127 ? -3.303 -14.695 -12.273 1 94.88 127 ASP B CA 1
ATOM 2254 C C . ASP B 1 127 ? -2.617 -14.742 -10.914 1 94.88 127 ASP B C 1
ATOM 2256 O O . ASP B 1 127 ? -1.522 -15.289 -10.781 1 94.88 127 ASP B O 1
ATOM 2260 N N . LEU B 1 128 ? -3.266 -14.172 -9.922 1 96.25 128 LEU B N 1
ATOM 2261 C CA . LEU B 1 128 ? -2.725 -14.211 -8.57 1 96.25 128 LEU B CA 1
ATOM 2262 C C . LEU B 1 128 ? -2.752 -15.625 -8.016 1 96.25 128 LEU B C 1
ATOM 2264 O O . LEU B 1 128 ? -1.808 -16.062 -7.348 1 96.25 128 LEU B O 1
ATOM 2268 N N . LYS B 1 129 ? -3.812 -16.312 -8.32 1 96.5 129 LYS B N 1
ATOM 2269 C CA . LYS B 1 129 ? -3.893 -17.703 -7.918 1 96.5 129 LYS B CA 1
ATOM 2270 C C . LYS B 1 129 ? -2.795 -18.531 -8.578 1 96.5 129 LYS B C 1
ATOM 2272 O O . LYS B 1 129 ? -2.164 -19.375 -7.934 1 96.5 129 LYS B O 1
ATOM 2277 N N . ALA B 1 130 ? -2.613 -18.266 -9.82 1 95.81 130 ALA B N 1
ATOM 2278 C CA . ALA B 1 130 ? -1.548 -18.953 -10.547 1 95.81 130 ALA B CA 1
ATOM 2279 C C . ALA B 1 130 ? -0.182 -18.641 -9.945 1 95.81 130 ALA B C 1
ATOM 2281 O O . ALA B 1 130 ? 0.692 -19.5 -9.891 1 95.81 130 ALA B O 1
ATOM 2282 N N . LEU B 1 131 ? -0.039 -17.453 -9.523 1 94.81 131 LEU B N 1
ATOM 2283 C CA . LEU B 1 131 ? 1.223 -17.062 -8.914 1 94.81 131 LEU B CA 1
ATOM 2284 C C . LEU B 1 131 ? 1.458 -17.828 -7.613 1 94.81 131 LEU B C 1
ATOM 2286 O O . LEU B 1 131 ? 2.572 -18.297 -7.355 1 94.81 131 LEU B O 1
ATOM 2290 N N . ILE B 1 132 ? 0.452 -17.922 -6.805 1 96 132 ILE B N 1
ATOM 2291 C CA . ILE B 1 132 ? 0.557 -18.688 -5.57 1 96 132 ILE B CA 1
ATOM 2292 C C . ILE B 1 132 ? 1.001 -20.125 -5.891 1 96 132 ILE B C 1
ATOM 2294 O O . ILE B 1 132 ? 1.923 -20.641 -5.262 1 96 132 ILE B O 1
ATOM 2298 N N . ASN B 1 133 ? 0.388 -20.672 -6.883 1 95.69 133 ASN B N 1
ATOM 2299 C CA . ASN B 1 133 ? 0.727 -22.031 -7.277 1 95.69 133 ASN B CA 1
ATOM 2300 C C . ASN B 1 133 ? 2.168 -22.125 -7.766 1 95.69 133 ASN B C 1
ATOM 2302 O O . ASN B 1 133 ? 2.865 -23.094 -7.461 1 95.69 133 ASN B O 1
ATOM 2306 N N . LYS B 1 134 ? 2.586 -21.203 -8.461 1 94.5 134 LYS B N 1
ATOM 2307 C CA . LYS B 1 134 ? 3.957 -21.188 -8.961 1 94.5 134 LYS B CA 1
ATOM 2308 C C . LYS B 1 134 ? 4.957 -21.094 -7.812 1 94.5 134 LYS B C 1
ATOM 2310 O O . LYS B 1 134 ? 5.992 -21.766 -7.828 1 94.5 134 LYS B O 1
ATOM 2315 N N . ILE B 1 135 ? 4.656 -20.25 -6.863 1 93.75 135 ILE B N 1
ATOM 2316 C CA . ILE B 1 135 ? 5.516 -20.109 -5.691 1 93.75 135 ILE B CA 1
ATOM 2317 C C . ILE B 1 135 ? 5.609 -21.438 -4.953 1 93.75 135 ILE B C 1
ATOM 2319 O O . ILE B 1 135 ? 6.699 -21.875 -4.566 1 93.75 135 ILE B O 1
ATOM 2323 N N . ILE B 1 136 ? 4.461 -22.047 -4.809 1 94.25 136 ILE B N 1
ATOM 2324 C CA . ILE B 1 136 ? 4.41 -23.328 -4.129 1 94.25 136 ILE B CA 1
ATOM 2325 C C . ILE B 1 136 ? 5.242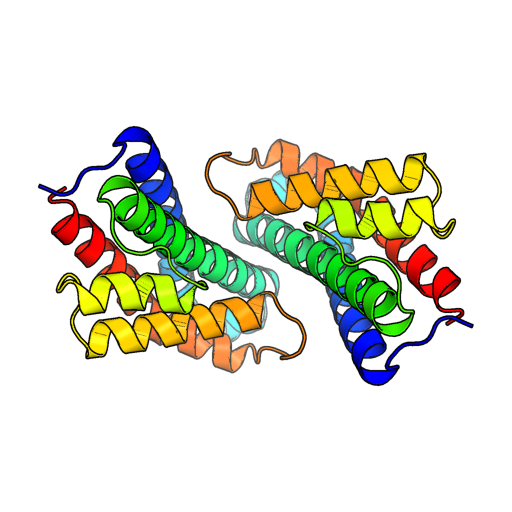 -24.359 -4.902 1 94.25 136 ILE B C 1
ATOM 2327 O O . ILE B 1 136 ? 5.98 -25.141 -4.309 1 94.25 136 ILE B O 1
ATOM 2331 N N . GLU B 1 137 ? 5.109 -24.312 -6.148 1 93.44 137 GLU B N 1
ATOM 2332 C CA . GLU B 1 137 ? 5.879 -25.203 -7.012 1 93.44 137 GLU B CA 1
ATOM 2333 C C . GLU B 1 137 ? 7.375 -24.953 -6.867 1 93.44 137 GLU B C 1
ATOM 2335 O O . GLU B 1 137 ? 8.148 -25.906 -6.707 1 93.44 137 GLU B O 1
ATOM 2340 N N . ILE B 1 138 ? 7.773 -23.703 -6.918 1 90.88 138 ILE B N 1
ATOM 2341 C CA . ILE B 1 138 ? 9.18 -23.328 -6.836 1 90.88 138 ILE B CA 1
ATOM 2342 C C . ILE B 1 138 ? 9.758 -23.766 -5.492 1 90.88 138 ILE B C 1
ATOM 2344 O O . ILE B 1 138 ? 10.891 -24.234 -5.426 1 90.88 138 ILE B O 1
ATOM 2348 N N . LEU B 1 139 ? 8.938 -23.656 -4.512 1 92.44 139 LEU B N 1
ATOM 2349 C CA . LEU B 1 139 ? 9.406 -23.938 -3.162 1 92.44 139 LEU B CA 1
ATOM 2350 C C . LEU B 1 139 ? 9.18 -25.406 -2.801 1 92.44 139 LEU B C 1
ATOM 2352 O O . LEU B 1 139 ? 9.602 -25.859 -1.735 1 92.44 139 LEU B O 1
ATOM 2356 N N . GLU B 1 140 ? 8.531 -26.094 -3.721 1 89.38 140 GLU B N 1
ATOM 2357 C CA . GLU B 1 140 ? 8.227 -27.5 -3.525 1 89.38 140 GLU B CA 1
ATOM 2358 C C . GLU B 1 140 ? 7.441 -27.719 -2.234 1 89.38 140 GLU B C 1
ATOM 2360 O O . GLU B 1 140 ? 7.805 -28.578 -1.422 1 89.38 140 GLU B O 1
ATOM 2365 N N . LEU B 1 141 ? 6.508 -26.875 -2.072 1 83.19 141 LEU B N 1
ATOM 2366 C CA . LEU B 1 141 ? 5.652 -26.969 -0.895 1 83.19 141 LEU B CA 1
ATOM 2367 C C . LEU B 1 141 ? 4.422 -27.828 -1.186 1 83.19 141 LEU B C 1
ATOM 2369 O O . LEU B 1 141 ? 3.984 -27.922 -2.334 1 83.19 141 LEU B O 1
#

Organism: Dictyoglomus thermophilum (strain ATCC 35947 / DSM 3960 / H-6-12) (NCBI:txid309799)

InterPro domains:
  IPR008201 Ribonuclease HepT-like [PF01934] (16-135)
  IPR037038 tRNA nuclease HepT-like superfamily [G3DSA:1.20.120.580] (3-141)
  IPR052379 Type VII TA system RNase [PTHR33397] (3-140)